Protein 6QAI (pdb70)

Foldseek 3Di:
DADDAAEEEEAFDLCVPPVRNVVVVVVVQVVCPPASYYYDYQCSVVDDDPVVSVVSSLVRLLVHQEYEYEQEDDPHLGGDVVSVVSQVSNVVVPHHYAYAYLDFFAQCVVQVHQAHPNRGGDDPRGSYDCVNDDPDDHHNDPVRRVVVCVVPPGD/DAEEEEAFDCCVPPVNNVVVVVVVQVVCPPQPYDYDYQCPPVDDDPVVSVVVSLVRLLRHQEYEHEQEDDPHLGGDVVSVVSQVSNVVVVHHYAYAYQDFAAQCVVQVHQDDPRRGTDDPRGSYDCVNDDPDDHHNDPVRRVVVCSVPPD

Organism: Leishmania mexicana (strain MHOM/GT/2001/U1103) (NCBI:txid929439)

InterPro domains:
  IPR007710 Nucleoside 2-deoxyribosyltransferase [PF05014] (7-130)
  IPR051239 2'-Deoxynucleoside 5'-phosphate N-hydrolase [PTHR15364] (2-144)

Radius of gyration: 18.9 Å; Cα contacts (8 Å, |Δi|>4): 600; chains: 2; bounding box: 46×44×60 Å

CATH classification: 3.40.50.450

Sequence (305 aa):
HMPAPKTIYIAGPAVFHPDNGEAYYNNVRALMKGKDVVPLIPTDNIATGAVNIRNKNIDMMIRACDAIIADLSPFRSKEPDCGTAFELGYAAALGKVLLTFSTDTRPMVEKYGSEMADGLSVENFGLPFNLMLHDGTDVFDDSFEAAFAYFVEHHLTPKTIYIAGPAVFHPDNGEAYYNNVRALMKGKDVVPLIPTDNIATGAVNIRNKNIDMIRACDAIIADLSPFRSKEPDCGTAFELGYAAALGKVLLTFSTDTRPMVEKYGSEMADGLSSVENFGLPFNLMLHDGTDVFDSFEAAFAYFVEHHL

Secondary structure (DSSP, 8-state):
--SS-EEEEEESGGGGSTTTTHHHHHHHHHHHTTSSEEEE---TTTSSSHHHHHHHHHHHHHH-SEEEEE-S--SSSS--HHHHHHHHHHHHHT-EEEEE-S--S-HHHHHSSSEETTEE---SS-SS-GGG--SSPPBSSHHHHHHHHIIIII-/-EEEEEESGGGGSTTTTHHHHHHHHHHHTTTTEEEE---TTTS-SHHHHHHHHHHHHHH-SEEEEE----SSSS--HHHHHHHHHHHHTT-EEEEE-S--S-HHHHHSSSEETTEE---SS-SS-GGG--SSPPBSSHHHHHHHHHHH--

Structure (mmCIF, N/CA/C/O backbone):
data_6QAI
#
_entry.id   6QAI
#
_cell.length_a   80.209
_cell.length_b   46.265
_cell.length_c   87.987
_cell.angle_alpha   90.00
_cell.angle_beta   115.06
_cell.angle_gamma   90.00
#
_symmetry.space_group_name_H-M   'C 1 2 1'
#
loop_
_entity.id
_entity.type
_entity.pdbx_description
1 polymer 2-Deoxyribosyltransferase
2 non-polymer 2-AMINO-2-HYDROXYMETHYL-PROPANE-1,3-DIOL
3 water water
#
loop_
_atom_site.group_PDB
_atom_site.id
_atom_site.type_symbol
_atom_site.label_atom_id
_atom_site.label_alt_id
_atom_site.label_comp_id
_atom_site.label_asym_id
_atom_site.label_entity_id
_atom_site.label_seq_id
_atom_site.pdbx_PDB_ins_code
_atom_site.Cartn_x
_atom_site.Cartn_y
_atom_site.Cartn_z
_atom_site.occupancy
_atom_site.B_iso_or_equiv
_atom_site.auth_seq_id
_atom_site.auth_comp_id
_atom_site.auth_asym_id
_atom_site.auth_atom_id
_atom_site.pdbx_PDB_model_num
ATOM 1 N N . HIS A 1 1 ? -33.613 -14.238 64.353 1.00 68.45 0 HIS A N 1
ATOM 2 C CA . HIS A 1 1 ? -34.600 -14.996 65.115 1.00 68.71 0 HIS A CA 1
ATOM 3 C C . HIS A 1 1 ? -34.121 -15.202 66.546 1.00 62.99 0 HIS A C 1
ATOM 4 O O . HIS A 1 1 ? -33.082 -15.815 66.788 1.00 67.93 0 HIS A O 1
ATOM 11 N N . MET A 1 2 ? -34.896 -14.693 67.484 1.00 46.36 1 MET A N 1
ATOM 12 C CA . MET A 1 2 ? -34.509 -14.651 68.886 1.00 40.28 1 MET A CA 1
ATOM 13 C C . MET A 1 2 ? -35.776 -14.625 69.733 1.00 39.00 1 MET A C 1
ATOM 14 O O . MET A 1 2 ? -36.139 -13.570 70.270 1.00 36.73 1 MET A O 1
ATOM 19 N N . PRO A 1 3 ? -36.478 -15.756 69.867 1.00 39.22 2 PRO A N 1
ATOM 20 C CA . PRO A 1 3 ? -37.803 -15.709 70.505 1.00 34.14 2 PRO A CA 1
ATOM 21 C C . PRO A 1 3 ? -37.744 -15.477 72.000 1.00 30.69 2 PRO A C 1
ATOM 22 O O . PRO A 1 3 ? -38.701 -14.936 72.569 1.00 29.34 2 PRO A O 1
ATOM 26 N N . ALA A 1 4 ? -36.666 -15.895 72.660 1.00 28.33 3 ALA A N 1
ATOM 27 C CA . ALA A 1 4 ? -36.664 -15.865 74.109 1.00 26.06 3 ALA A CA 1
ATOM 28 C C . ALA A 1 4 ? -35.236 -15.740 74.632 1.00 22.61 3 ALA A C 1
ATOM 29 O O . ALA A 1 4 ? -34.770 -16.603 75.388 1.00 26.83 3 ALA A O 1
ATOM 31 N N . PRO A 1 5 ? -34.537 -14.669 74.281 1.00 21.56 4 PRO A N 1
ATOM 32 C CA . PRO A 1 5 ? -33.186 -14.462 74.827 1.00 21.54 4 PRO A CA 1
ATOM 33 C C . PRO A 1 5 ? -33.211 -14.258 76.331 1.00 21.57 4 PRO A C 1
ATOM 34 O O . PRO A 1 5 ? -34.206 -13.825 76.915 1.00 20.41 4 PRO A O 1
ATOM 38 N N . LYS A 1 6 ? -32.077 -14.557 76.964 1.00 21.86 5 LYS A N 1
ATOM 39 C CA . LYS A 1 6 ? -31.887 -14.143 78.339 1.00 19.92 5 LYS A CA 1
ATOM 40 C C . LYS A 1 6 ? -31.770 -12.630 78.404 1.00 19.41 5 LYS A C 1
ATOM 41 O O . LYS A 1 6 ? -31.331 -11.990 77.446 1.00 21.72 5 LYS A O 1
ATOM 47 N N . THR A 1 7 ? -32.143 -12.053 79.552 1.00 18.80 6 THR A N 1
ATOM 48 C CA . THR A 1 7 ? -32.015 -10.609 79.735 1.00 17.14 6 THR A CA 1
ATOM 49 C C . THR A 1 7 ? -31.195 -10.302 80.970 1.00 19.16 6 THR A C 1
ATOM 50 O O . THR A 1 7 ? -31.296 -11.001 81.972 1.00 19.93 6 THR A O 1
ATOM 54 N N . ILE A 1 8 ? -30.418 -9.227 80.917 1.00 16.04 7 ILE A N 1
ATOM 55 C CA . ILE A 1 8 ? -29.564 -8.850 82.044 1.00 16.97 7 ILE A CA 1
ATOM 56 C C . ILE A 1 8 ? -29.802 -7.388 82.376 1.00 20.80 7 ILE A C 1
ATOM 57 O O . ILE A 1 8 ? -29.654 -6.523 81.505 1.00 18.60 7 ILE A O 1
ATOM 62 N N . TYR A 1 9 ? -30.115 -7.102 83.641 1.00 17.24 8 TYR A N 1
ATOM 63 C CA . TYR A 1 9 ? -30.252 -5.712 84.061 1.00 18.72 8 TYR A CA 1
ATOM 64 C C . TYR A 1 9 ? -28.861 -5.169 84.375 1.00 22.20 8 TYR A C 1
ATOM 65 O O . TYR A 1 9 ? -28.099 -5.792 85.113 1.00 18.59 8 TYR A O 1
ATOM 74 N N . ILE A 1 10 ? -28.519 -4.037 83.777 1.00 17.76 9 ILE A N 1
ATOM 75 C CA . ILE A 1 10 ? -27.161 -3.487 83.820 1.00 16.24 9 ILE A CA 1
ATOM 76 C C . ILE A 1 10 ? -27.149 -2.441 84.929 1.00 20.79 9 ILE A C 1
ATOM 77 O O . ILE A 1 10 ? -27.302 -1.250 84.684 1.00 20.11 9 ILE A O 1
ATOM 82 N N . ALA A 1 11 ? -26.921 -2.881 86.161 1.00 18.86 10 ALA A N 1
ATOM 83 C CA . ALA A 1 11 ? -27.025 -2.002 87.318 1.00 20.53 10 ALA A CA 1
ATOM 84 C C . ALA A 1 11 ? -25.685 -1.358 87.655 1.00 19.20 10 ALA A C 1
ATOM 85 O O . ALA A 1 11 ? -24.631 -1.985 87.547 1.00 20.23 10 ALA A O 1
ATOM 87 N N . GLY A 1 12 ? -25.738 -0.111 88.095 1.00 17.65 11 GLY A N 1
ATOM 88 C CA . GLY A 1 12 ? -24.535 0.558 88.553 1.00 20.02 11 GLY A CA 1
ATOM 89 C C . GLY A 1 12 ? -24.550 2.046 88.270 1.00 28.19 11 GLY A C 1
ATOM 90 O O . GLY A 1 12 ? -25.451 2.583 87.596 1.00 25.57 11 GLY A O 1
ATOM 91 N N . PRO A 1 13 ? -23.524 2.738 88.753 1.00 22.22 12 PRO A N 1
ATOM 92 C CA . PRO A 1 13 ? -23.549 4.202 88.730 1.00 19.99 12 PRO A CA 1
ATOM 93 C C . PRO A 1 13 ? -23.162 4.816 87.398 1.00 23.34 12 PRO A C 1
ATOM 94 O O . PRO A 1 13 ? -22.909 6.022 87.337 1.00 26.64 12 PRO A O 1
ATOM 98 N N . ALA A 1 14 ? -23.165 4.027 86.316 1.00 24.75 13 ALA A N 1
ATOM 99 C CA . ALA A 1 14 ? -22.844 4.620 85.019 1.00 26.23 13 ALA A CA 1
ATOM 100 C C . ALA A 1 14 ? -23.806 5.740 84.654 1.00 26.55 13 ALA A C 1
ATOM 101 O O . ALA A 1 14 ? -23.425 6.663 83.925 1.00 26.98 13 ALA A O 1
ATOM 103 N N . VAL A 1 15 ? -25.046 5.694 85.156 1.00 24.86 14 VAL A N 1
ATOM 104 C CA . VAL A 1 15 ? -25.987 6.779 84.907 1.00 26.91 14 VAL A CA 1
ATOM 105 C C . VAL A 1 15 ? -25.456 8.128 85.377 1.00 26.76 14 VAL A C 1
ATOM 106 O O . VAL A 1 15 ? -25.895 9.171 84.875 1.00 30.69 14 VAL A O 1
ATOM 110 N N . PHE A 1 16 ? -24.516 8.148 86.325 1.00 27.46 15 PHE A N 1
ATOM 111 C CA . PHE A 1 16 ? -23.969 9.404 86.833 1.00 25.48 15 PHE A CA 1
ATOM 112 C C . PHE A 1 16 ? -22.723 9.867 86.073 1.00 25.28 15 PHE A C 1
ATOM 113 O O . PHE A 1 16 ? -22.149 10.904 86.426 1.00 29.94 15 PHE A O 1
ATOM 121 N N . HIS A 1 17 ? -22.291 9.102 85.057 1.00 28.40 16 HIS A N 1
ATOM 122 C CA . HIS A 1 17 ? -21.194 9.500 84.197 1.00 28.17 16 HIS A CA 1
ATOM 123 C C . HIS A 1 17 ? -21.544 10.802 83.487 1.00 29.68 16 HIS A C 1
ATOM 124 O O . HIS A 1 17 ? -22.721 11.130 83.321 1.00 29.65 16 HIS A O 1
ATOM 131 N N . PRO A 1 18 ? -20.537 11.575 83.062 1.00 27.44 17 PRO A N 1
ATOM 132 C CA . PRO A 1 18 ? -20.841 12.867 82.430 1.00 29.27 17 PRO A CA 1
ATOM 133 C C . PRO A 1 18 ? -21.557 12.736 81.094 1.00 25.58 17 PRO A C 1
ATOM 134 O O . PRO A 1 18 ? -22.088 13.738 80.592 1.00 29.82 17 PRO A O 1
ATOM 138 N N . ASP A 1 19 ? -21.566 11.546 80.503 1.00 25.71 18 ASP A N 1
ATOM 139 C CA . ASP A 1 19 ? -22.336 11.250 79.303 1.00 29.14 18 ASP A CA 1
ATOM 140 C C . ASP A 1 19 ? -23.555 10.401 79.609 1.00 27.83 18 ASP A C 1
ATOM 141 O O . ASP A 1 19 ? -24.072 9.727 78.708 1.00 25.21 18 ASP A O 1
ATOM 146 N N . ASN A 1 20 ? -23.989 10.375 80.874 1.00 21.92 19 ASN A N 1
ATOM 147 C CA . ASN A 1 20 ? -25.138 9.582 81.309 1.00 22.98 19 ASN A CA 1
ATOM 148 C C . ASN A 1 20 ? -24.947 8.081 81.079 1.00 24.19 19 ASN A C 1
ATOM 149 O O . ASN A 1 20 ? -25.924 7.320 81.053 1.00 25.94 19 ASN A O 1
ATOM 154 N N . GLY A 1 21 ? -23.694 7.635 80.949 1.00 23.37 20 GLY A N 1
ATOM 155 C CA . GLY A 1 21 ? -23.360 6.237 80.813 1.00 21.70 20 GLY A CA 1
ATOM 156 C C . GLY A 1 21 ? -23.261 5.733 79.384 1.00 17.75 20 GLY A C 1
ATOM 157 O O . GLY A 1 21 ? -23.006 4.541 79.198 1.00 19.53 20 GLY A O 1
ATOM 158 N N . GLU A 1 22 ? -23.455 6.601 78.385 1.00 19.60 21 GLU A N 1
ATOM 159 C CA . GLU A 1 22 ? -23.558 6.140 76.995 1.00 21.43 21 GLU A CA 1
ATOM 160 C C . GLU A 1 22 ? -22.339 5.322 76.567 1.00 22.47 21 GLU A C 1
ATOM 161 O O . GLU A 1 22 ? -22.482 4.263 75.944 1.00 20.72 21 GLU A O 1
ATOM 167 N N . ALA A 1 23 ? -21.123 5.792 76.873 1.00 19.36 22 ALA A N 1
ATOM 168 C CA . ALA A 1 23 ? -19.948 5.010 76.474 1.00 20.47 22 ALA A CA 1
ATOM 169 C C . ALA A 1 23 ? -19.930 3.628 77.136 1.00 20.54 22 ALA A C 1
ATOM 170 O O . ALA A 1 23 ? -19.600 2.623 76.491 1.00 19.87 22 ALA A O 1
ATOM 172 N N . TYR A 1 24 ? -20.268 3.555 78.426 1.00 16.66 23 TYR A N 1
ATOM 173 C CA . TYR A 1 24 ? -20.305 2.270 79.123 1.00 17.87 23 TYR A CA 1
ATOM 174 C C . TYR A 1 24 ? -21.381 1.356 78.542 1.00 18.74 23 TYR A C 1
ATOM 175 O O . TYR A 1 24 ? -21.126 0.179 78.247 1.00 18.88 23 TYR A O 1
ATOM 184 N N . TYR A 1 25 ? -22.585 1.886 78.369 1.00 18.07 24 TYR A N 1
ATOM 185 C CA . TYR A 1 25 ? -23.687 1.064 77.870 1.00 20.74 24 TYR A CA 1
ATOM 186 C C . TYR A 1 25 ? -23.460 0.656 76.416 1.00 21.85 24 TYR A C 1
ATOM 187 O O . TYR A 1 25 ? -23.838 -0.452 76.010 1.00 22.15 24 TYR A O 1
ATOM 196 N N . ASN A 1 26 ? -22.868 1.533 75.603 1.00 20.70 25 ASN A N 1
ATOM 197 C CA . ASN A 1 26 ? -22.575 1.132 74.230 1.00 20.10 25 ASN A CA 1
ATOM 198 C C . ASN A 1 26 ? -21.611 -0.044 74.206 1.00 19.97 25 ASN A C 1
ATOM 199 O O . ASN A 1 26 ? -21.715 -0.931 73.351 1.00 21.08 25 ASN A O 1
ATOM 204 N N . ASN A 1 27 ? -20.651 -0.067 75.135 1.00 18.25 26 ASN A N 1
ATOM 205 C CA . ASN A 1 27 ? -19.736 -1.201 75.195 1.00 19.83 26 ASN A CA 1
ATOM 206 C C . ASN A 1 27 ? -20.452 -2.469 75.664 1.00 18.32 26 ASN A C 1
ATOM 207 O O . ASN A 1 27 ? -20.188 -3.560 75.148 1.00 20.62 26 ASN A O 1
ATOM 212 N N . VAL A 1 28 ? -21.360 -2.345 76.634 1.00 19.18 27 VAL A N 1
ATOM 213 C CA . VAL A 1 28 ? -22.185 -3.477 77.062 1.00 16.75 27 VAL A CA 1
ATOM 214 C C . VAL A 1 28 ? -22.930 -4.053 75.867 1.00 20.85 27 VAL A C 1
ATOM 215 O O . VAL A 1 28 ? -22.923 -5.269 75.634 1.00 20.14 27 VAL A O 1
ATOM 219 N N . ARG A 1 29 ? -23.538 -3.185 75.071 1.00 18.13 28 ARG A N 1
ATOM 220 C CA . ARG A 1 29 ? -24.263 -3.660 73.897 1.00 18.03 28 ARG A CA 1
ATOM 221 C C . ARG A 1 29 ? -23.329 -4.368 72.925 1.00 22.83 28 ARG A C 1
ATOM 222 O O . ARG A 1 29 ? -23.678 -5.416 72.365 1.00 23.82 28 ARG A O 1
ATOM 230 N N . ALA A 1 30 ? -22.133 -3.811 72.705 1.00 19.47 29 ALA A N 1
ATOM 231 C CA . ALA A 1 30 ? -21.203 -4.450 71.780 1.00 20.61 29 ALA A CA 1
ATOM 232 C C . ALA A 1 30 ? -20.776 -5.829 72.284 1.00 21.21 29 ALA A C 1
ATOM 233 O O . ALA A 1 30 ? -20.603 -6.770 71.492 1.00 23.88 29 ALA A O 1
ATOM 235 N N . LEU A 1 31 ? -20.604 -5.975 73.599 1.00 20.88 30 LEU A N 1
ATOM 236 C CA . LEU A 1 3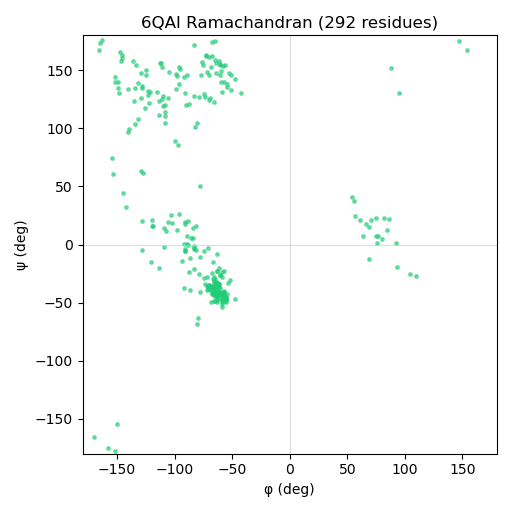1 ? -20.207 -7.272 74.129 1.00 22.94 30 LEU A CA 1
ATOM 237 C C . LEU A 1 31 ? -21.289 -8.325 73.911 1.00 21.89 30 LEU A C 1
ATOM 238 O O . LEU A 1 31 ? -20.983 -9.518 73.771 1.00 24.88 30 LEU A O 1
ATOM 243 N N . MET A 1 32 ? -22.546 -7.913 73.886 1.00 22.54 31 MET A N 1
ATOM 244 C CA . MET A 1 32 ? -23.632 -8.867 73.760 1.00 20.32 31 MET A CA 1
ATOM 245 C C . MET A 1 32 ? -24.019 -9.132 72.315 1.00 25.03 31 MET A C 1
ATOM 246 O O . MET A 1 32 ? -24.851 -10.008 72.066 1.00 28.14 31 MET A O 1
ATOM 251 N N . LYS A 1 33 ? -23.407 -8.431 71.364 1.00 25.78 32 LYS A N 1
ATOM 252 C CA . LYS A 1 33 ? -23.792 -8.557 69.963 1.00 27.16 32 LYS A CA 1
ATOM 253 C C . LYS A 1 33 ? -23.653 -9.992 69.460 1.00 27.61 32 LYS A C 1
ATOM 254 O O . LYS A 1 33 ? -22.619 -10.634 69.637 1.00 29.95 32 LYS A O 1
ATOM 260 N N . GLY A 1 34 ? -24.694 -10.491 68.805 1.00 33.65 33 GLY A N 1
ATOM 261 C CA . GLY A 1 34 ? -24.649 -11.821 68.238 1.00 38.58 33 GLY A CA 1
ATOM 262 C C . GLY A 1 34 ? -24.900 -12.960 69.208 1.00 34.88 33 GLY A C 1
ATOM 263 O O . GLY A 1 34 ? -24.800 -14.133 68.803 1.00 37.25 33 GLY A O 1
ATOM 264 N N . LYS A 1 35 ? -25.231 -12.661 70.456 1.00 29.52 34 LYS A N 1
ATOM 265 C CA . LYS A 1 35 ? -25.544 -13.660 71.460 1.00 25.58 34 LYS A CA 1
ATOM 266 C C . LYS A 1 35 ? -27.014 -13.576 71.841 1.00 28.05 34 LYS A C 1
ATOM 267 O O . LYS A 1 35 ? -27.663 -12.535 71.696 1.00 29.72 34 LYS A O 1
ATOM 273 N N . ASP A 1 36 ? -27.521 -14.697 72.342 1.00 26.42 35 ASP A N 1
ATOM 274 C CA . ASP A 1 36 ? -28.908 -14.868 72.762 1.00 29.85 35 ASP A CA 1
ATOM 275 C C . ASP A 1 36 ? -29.153 -14.232 74.131 1.00 26.31 35 ASP A C 1
ATOM 276 O O . ASP A 1 36 ? -29.716 -14.870 75.027 1.00 25.64 35 ASP A O 1
ATOM 281 N N . VAL A 1 37 ? -28.745 -12.978 74.289 1.00 21.73 36 VAL A N 1
ATOM 282 C CA . VAL A 1 37 ? -28.872 -12.246 75.551 1.00 19.06 36 VAL A CA 1
ATOM 283 C C . VAL A 1 37 ? -28.982 -10.774 75.206 1.00 20.39 36 VAL A C 1
ATOM 284 O O . VAL A 1 37 ? -28.309 -10.297 74.288 1.00 25.45 36 VAL A O 1
ATOM 288 N N . VAL A 1 38 ? -29.855 -10.056 75.917 1.00 20.27 37 VAL A N 1
ATOM 289 C CA . VAL A 1 38 ? -30.090 -8.640 75.645 1.00 21.58 37 VAL A CA 1
ATOM 290 C C . VAL A 1 38 ? -29.982 -7.819 76.929 1.00 23.89 37 VAL A C 1
ATOM 291 O O . VAL A 1 38 ? -30.299 -8.306 78.025 1.00 21.16 37 VAL A O 1
ATOM 295 N N . PRO A 1 39 ? -29.524 -6.577 76.847 1.00 17.14 38 PRO A N 1
ATOM 296 C CA . PRO A 1 39 ? -29.390 -5.750 78.040 1.00 17.83 38 PRO A CA 1
ATOM 297 C C . PRO A 1 39 ? -30.652 -4.967 78.344 1.00 18.31 38 PRO A C 1
ATOM 298 O O . PRO A 1 39 ? -31.349 -4.490 77.447 1.00 23.92 38 PRO A O 1
ATOM 302 N N . LEU A 1 40 ? -30.894 -4.796 79.647 1.00 21.32 39 LEU A N 1
ATOM 303 C CA . LEU A 1 40 ? -31.938 -3.900 80.149 1.00 23.18 39 LEU A CA 1
ATOM 304 C C . LEU A 1 40 ? -31.203 -2.775 80.873 1.00 19.97 39 LEU A C 1
ATOM 305 O O . LEU A 1 40 ? -30.579 -2.999 81.916 1.00 23.76 39 LEU A O 1
ATOM 310 N N . ILE A 1 41 ? -31.264 -1.577 80.304 1.00 19.71 40 ILE A N 1
ATOM 311 C CA . ILE A 1 41 ? -30.437 -0.447 80.730 1.00 17.31 40 ILE A CA 1
ATOM 312 C C . ILE A 1 41 ? -31.283 0.432 81.645 1.00 21.12 40 ILE A C 1
ATOM 313 O O . ILE A 1 41 ? -32.433 0.735 81.289 1.00 24.26 40 ILE A O 1
ATOM 318 N N . PRO A 1 42 ? -30.766 0.868 82.786 1.00 19.95 41 PRO A N 1
ATOM 319 C CA . PRO A 1 42 ? -31.554 1.721 83.678 1.00 26.38 41 PRO A CA 1
ATOM 320 C C . PRO A 1 42 ? -32.119 2.923 82.955 1.00 29.35 41 PRO A C 1
ATOM 321 O O . PRO A 1 42 ? -31.503 3.478 82.042 1.00 27.10 41 PRO A O 1
ATOM 325 N N . THR A 1 43 ? -33.298 3.325 83.412 1.00 29.73 42 THR A N 1
ATOM 326 C CA . THR A 1 43 ? -34.109 4.343 82.777 1.00 42.96 42 THR A CA 1
ATOM 327 C C . THR A 1 43 ? -33.802 5.714 83.327 1.00 44.06 42 THR A C 1
ATOM 328 O O . THR A 1 43 ? -34.594 6.649 83.123 1.00 45.52 42 THR A O 1
ATOM 332 N N . ASP A 1 44 ? -32.642 5.842 83.991 1.00 36.69 43 ASP A N 1
ATOM 333 C CA . ASP A 1 44 ? -32.297 7.013 84.784 1.00 59.50 43 ASP A CA 1
ATOM 334 C C . ASP A 1 44 ? -32.314 8.277 83.927 1.00 67.35 43 ASP A C 1
ATOM 335 O O . ASP A 1 44 ? -32.513 9.383 84.444 1.00 60.13 43 ASP A O 1
ATOM 340 N N . ASN A 1 45 ? -32.136 8.130 82.614 1.00 73.10 44 ASN A N 1
ATOM 341 C CA . ASN A 1 45 ? -32.400 9.210 81.673 1.00 86.71 44 ASN A CA 1
ATOM 342 C C . ASN A 1 45 ? -33.471 8.831 80.657 1.00 105.04 44 ASN A C 1
ATOM 343 O O . ASN A 1 45 ? -33.595 9.492 79.621 1.00 103.18 44 ASN A O 1
ATOM 348 N N . ILE A 1 46 ? -34.245 7.774 80.924 1.00 129.71 45 ILE A N 1
ATOM 349 C CA . ILE A 1 46 ? -35.411 7.464 80.101 1.00 136.46 45 ILE A CA 1
ATOM 350 C C . ILE A 1 46 ? -36.567 8.352 80.542 1.00 135.68 45 ILE A C 1
ATOM 351 O O . ILE A 1 46 ? -37.268 8.932 79.704 1.00 139.03 45 ILE A O 1
ATOM 356 N N . ALA A 1 47 ? -37.063 8.101 81.753 1.00 125.92 46 ALA A N 1
ATOM 357 C CA . ALA A 1 47 ? -38.252 8.762 82.263 1.00 113.71 46 ALA A CA 1
ATOM 358 C C . ALA A 1 47 ? -37.875 9.951 83.127 1.00 100.73 46 ALA A C 1
ATOM 359 O O . ALA A 1 47 ? -36.794 10.000 83.718 1.00 101.18 46 ALA A O 1
ATOM 361 N N . THR A 1 48 ? -38.771 10.923 83.174 1.00 90.38 47 THR A N 1
ATOM 362 C CA . THR A 1 48 ? -38.612 12.069 84.046 1.00 83.99 47 THR A CA 1
ATOM 363 C C . THR A 1 48 ? -39.446 11.863 85.302 1.00 76.54 47 THR A C 1
ATOM 364 O O . THR A 1 48 ? -40.510 11.237 85.272 1.00 72.83 47 THR A O 1
ATOM 368 N N . GLY A 1 49 ? -38.940 12.384 86.413 1.00 69.25 48 GLY A N 1
ATOM 369 C CA . GLY A 1 49 ? -39.581 12.174 87.690 1.00 56.57 48 GLY A CA 1
ATOM 370 C C . GLY A 1 49 ? -38.978 10.996 88.419 1.00 50.97 48 GLY A C 1
ATOM 371 O O . GLY A 1 49 ? -38.820 9.912 87.848 1.00 45.12 48 GLY A O 1
ATOM 372 N N . ALA A 1 50 ? -38.633 11.206 89.689 1.00 47.88 49 ALA A N 1
ATOM 373 C CA . ALA A 1 50 ? -38.027 10.143 90.479 1.00 43.39 49 ALA A CA 1
ATOM 374 C C . ALA A 1 50 ? -38.959 8.949 90.630 1.00 36.32 49 ALA A C 1
ATOM 375 O O . ALA A 1 50 ? -38.500 7.808 90.672 1.00 37.64 49 ALA A O 1
ATOM 377 N N . VAL A 1 51 ? -40.267 9.183 90.709 1.00 42.96 50 VAL A N 1
ATOM 378 C CA . VAL A 1 51 ? -41.203 8.072 90.853 1.00 44.06 50 VAL A CA 1
ATOM 379 C C . VAL A 1 51 ? -41.149 7.169 89.628 1.00 45.47 50 VAL A C 1
ATOM 380 O O . VAL A 1 51 ? -41.069 5.939 89.739 1.00 41.69 50 VAL A O 1
ATOM 384 N N . ASN A 1 52 ? -41.206 7.769 88.440 1.00 49.90 51 ASN A N 1
ATOM 385 C CA . ASN A 1 52 ? -41.269 6.957 87.232 1.00 49.74 51 ASN A CA 1
ATOM 386 C C . ASN A 1 52 ? -39.943 6.256 86.962 1.00 44.16 51 ASN A C 1
ATOM 387 O O . ASN A 1 52 ? -39.934 5.110 86.498 1.00 37.40 51 ASN A O 1
ATOM 392 N N . ILE A 1 53 ? -38.817 6.921 87.242 1.00 33.12 52 ILE A N 1
ATOM 393 C CA . ILE A 1 53 ? -37.516 6.273 87.080 1.00 32.63 52 ILE A CA 1
ATOM 394 C C . ILE A 1 53 ? -37.449 5.026 87.942 1.00 31.50 52 ILE A C 1
ATOM 395 O O . ILE A 1 53 ? -37.084 3.945 87.469 1.00 30.06 52 ILE A O 1
ATOM 400 N N . ARG A 1 54 ? -37.806 5.160 89.225 1.00 32.38 53 ARG A N 1
ATOM 401 C CA . ARG A 1 54 ? -37.736 4.018 90.136 1.00 30.03 53 ARG A CA 1
ATOM 402 C C . ARG A 1 54 ? -38.679 2.910 89.687 1.00 28.48 53 ARG A C 1
ATOM 403 O O . ARG A 1 54 ? -38.299 1.734 89.660 1.00 27.41 53 ARG A O 1
ATOM 411 N N . ASN A 1 55 ? -39.898 3.273 89.279 1.00 35.47 54 ASN A N 1
ATOM 412 C CA . ASN A 1 55 ? -40.847 2.275 88.796 1.00 36.84 54 ASN A CA 1
ATOM 413 C C . ASN A 1 55 ? -40.325 1.576 87.549 1.00 32.13 54 ASN A C 1
ATOM 414 O O . ASN A 1 55 ? -40.443 0.354 87.421 1.00 30.15 54 ASN A O 1
ATOM 419 N N . LYS A 1 56 ? -39.748 2.341 86.619 1.00 31.09 55 LYS A N 1
ATOM 420 C CA . LYS A 1 56 ? -39.248 1.772 85.372 1.00 33.44 55 LYS A CA 1
ATOM 421 C C . LYS A 1 56 ? -38.065 0.844 85.628 1.00 27.63 55 LYS A C 1
ATOM 422 O O . LYS A 1 56 ? -37.950 -0.219 85.008 1.00 27.44 55 LYS A O 1
ATOM 428 N N . ASN A 1 57 ? -37.158 1.236 86.524 1.00 26.27 56 ASN A N 1
ATOM 429 C CA . ASN A 1 57 ? -36.036 0.364 86.837 1.00 25.96 56 ASN A CA 1
ATOM 430 C C . ASN A 1 57 ? -36.517 -0.922 87.488 1.00 20.33 56 ASN A C 1
ATOM 431 O O . ASN A 1 57 ? -36.018 -2.008 87.170 1.00 24.43 56 ASN A O 1
ATOM 436 N N . ILE A 1 58 ? -37.481 -0.817 88.410 1.00 25.35 57 ILE A N 1
ATOM 437 C CA . ILE A 1 58 ? -38.004 -2.014 89.062 1.00 27.86 57 ILE A CA 1
ATOM 438 C C . ILE A 1 58 ? -38.648 -2.942 88.039 1.00 27.79 57 ILE A C 1
ATOM 439 O O . ILE A 1 58 ? -38.465 -4.167 88.101 1.00 25.16 57 ILE A O 1
ATOM 444 N N . ASP A 1 59 ? -39.399 -2.372 87.079 1.00 27.18 58 ASP A N 1
ATOM 445 C CA . ASP A 1 59 ? -39.922 -3.137 85.948 1.00 29.82 58 ASP A CA 1
ATOM 446 C C . ASP A 1 59 ? -38.836 -3.974 85.294 1.00 24.29 58 ASP A C 1
ATOM 447 O O . ASP A 1 59 ? -39.035 -5.163 85.006 1.00 29.41 58 ASP A O 1
ATOM 452 N N A MET A 1 60 ? -37.680 -3.366 85.030 0.57 23.84 59 MET A N 1
ATOM 453 N N B MET A 1 60 ? -37.681 -3.358 85.006 0.43 24.11 59 MET A N 1
ATOM 454 C CA A MET A 1 60 ? -36.606 -4.100 84.369 0.57 25.15 59 MET A CA 1
ATOM 455 C CA B MET A 1 60 ? -36.593 -4.101 84.373 0.43 25.04 59 MET A CA 1
ATOM 456 C C A MET A 1 60 ? -36.023 -5.176 85.276 0.57 24.20 59 MET A C 1
ATOM 457 C C B MET A 1 60 ? -36.065 -5.195 85.288 0.43 23.69 59 MET A C 1
ATOM 458 O O A MET A 1 60 ? -35.661 -6.260 84.803 0.57 22.46 59 MET A O 1
ATOM 459 O O B MET A 1 60 ? -35.769 -6.304 84.829 0.43 25.19 59 MET A O 1
ATOM 468 N N . ILE A 1 61 ? -35.895 -4.888 86.576 1.00 22.32 60 ILE A N 1
ATOM 469 C CA . ILE A 1 61 ? -35.387 -5.894 87.502 1.00 19.39 60 ILE A CA 1
ATOM 470 C C . ILE A 1 61 ? -36.351 -7.068 87.576 1.00 27.92 60 ILE A C 1
ATOM 471 O O . ILE A 1 61 ? -35.941 -8.233 87.551 1.00 24.37 60 ILE A O 1
ATOM 476 N N . ARG A 1 62 ? -37.654 -6.788 87.628 1.00 25.62 61 ARG A N 1
ATOM 477 C CA . ARG A 1 62 ? -38.608 -7.890 87.691 1.00 27.89 61 ARG A CA 1
ATOM 478 C C . ARG A 1 62 ? -38.531 -8.738 86.432 1.00 30.00 61 ARG A C 1
ATOM 479 O O . ARG A 1 62 ? -38.733 -9.955 86.484 1.00 28.52 61 ARG A O 1
ATOM 487 N N . ALA A 1 63 ? -38.225 -8.112 85.296 1.00 27.69 62 ALA A N 1
ATOM 488 C CA . ALA A 1 63 ? -38.223 -8.811 84.020 1.00 25.15 62 ALA A CA 1
ATOM 489 C C . ALA A 1 63 ? -36.966 -9.641 83.809 1.00 30.49 62 ALA A C 1
ATOM 490 O O . ALA A 1 63 ? -37.014 -10.640 83.091 1.00 30.11 62 ALA A O 1
ATOM 492 N N . CYS A 1 64 ? -35.860 -9.283 84.458 1.00 23.69 63 CYS A N 1
ATOM 493 C CA . CYS A 1 64 ? -34.556 -9.787 84.069 1.00 22.50 63 CYS A CA 1
ATOM 494 C C . CYS A 1 64 ? -34.330 -11.237 84.512 1.00 20.84 63 CYS A C 1
ATOM 495 O O . CYS A 1 64 ? -34.984 -11.767 85.409 1.00 22.18 63 CYS A O 1
ATOM 498 N N . ASP A 1 65 ? -33.405 -11.881 83.803 1.00 20.56 64 ASP A N 1
ATOM 499 C CA . ASP A 1 65 ? -32.893 -13.215 84.056 1.00 23.39 64 ASP A CA 1
ATOM 500 C C . ASP A 1 65 ? -31.721 -13.097 85.071 1.00 24.50 64 ASP A C 1
ATOM 501 O O . ASP A 1 65 ? -31.632 -13.845 86.064 1.00 24.38 64 ASP A O 1
ATOM 506 N N . ALA A 1 66 ? -30.898 -12.065 84.921 1.00 20.49 65 ALA A N 1
ATOM 507 C CA . ALA A 1 66 ? -29.756 -11.835 85.804 1.00 17.07 65 ALA A CA 1
ATOM 508 C C . ALA A 1 66 ? -29.552 -10.337 85.958 1.00 18.32 65 ALA A C 1
ATOM 509 O O . ALA A 1 66 ? -29.999 -9.543 85.129 1.00 19.69 65 ALA A O 1
ATOM 511 N N . ILE A 1 67 ? -28.881 -9.960 87.039 1.00 18.44 66 ILE A N 1
ATOM 512 C CA . ILE A 1 67 ? -28.398 -8.602 87.238 1.00 17.48 66 ILE A CA 1
ATOM 513 C C . ILE A 1 67 ? -26.880 -8.667 87.251 1.00 18.05 66 ILE A C 1
ATOM 514 O O . ILE A 1 67 ? -26.316 -9.562 87.875 1.00 20.14 66 ILE A O 1
ATOM 519 N N . ILE A 1 68 ? -26.231 -7.794 86.487 1.00 16.62 67 ILE A N 1
ATOM 520 C CA . ILE A 1 68 ? -24.801 -7.550 86.647 1.00 18.17 67 ILE A CA 1
ATOM 521 C C . ILE A 1 68 ? -24.673 -6.170 87.263 1.00 19.56 67 ILE A C 1
ATOM 522 O O . ILE A 1 68 ? -25.023 -5.162 86.637 1.00 19.02 67 ILE A O 1
ATOM 527 N N . ALA A 1 69 ? -24.170 -6.121 88.502 1.00 19.01 68 ALA A N 1
ATOM 528 C CA . ALA A 1 69 ? -24.135 -4.901 89.300 1.00 20.81 68 ALA A CA 1
ATOM 529 C C . ALA A 1 69 ? -22.706 -4.414 89.472 1.00 21.64 68 ALA A C 1
ATOM 530 O O . ALA A 1 69 ? -21.852 -5.161 89.954 1.00 19.68 68 ALA A O 1
ATOM 532 N N . ASP A 1 70 ? -22.465 -3.160 89.102 1.00 17.76 69 ASP A N 1
ATOM 533 C CA . ASP A 1 70 ? -21.174 -2.508 89.316 1.00 17.38 69 ASP A CA 1
ATOM 534 C C . ASP A 1 70 ? -21.124 -2.043 90.770 1.00 18.72 69 ASP A C 1
ATOM 535 O O . ASP A 1 70 ? -21.748 -1.043 91.144 1.00 21.73 69 ASP A O 1
ATOM 540 N N . LEU A 1 71 ? -20.364 -2.761 91.604 1.00 19.71 70 LEU A N 1
ATOM 541 C CA . LEU A 1 71 ? -20.198 -2.402 93.007 1.00 22.10 70 LEU A CA 1
ATOM 542 C C . LEU A 1 71 ? -18.852 -1.735 93.272 1.00 25.23 70 LEU A C 1
ATOM 543 O O . LEU A 1 71 ? -18.353 -1.754 94.408 1.00 24.11 70 LEU A O 1
ATOM 548 N N . SER A 1 72 ? -18.269 -1.110 92.245 1.00 23.07 71 SER A N 1
ATOM 549 C CA . SER A 1 72 ? -17.034 -0.347 92.408 1.00 24.99 71 SER A CA 1
ATOM 550 C C . SER A 1 72 ? -17.242 0.811 93.383 1.00 26.44 71 SER A C 1
ATOM 551 O O . SER A 1 72 ? -18.369 1.275 93.589 1.00 25.74 71 SER A O 1
ATOM 554 N N . PRO A 1 73 ? -16.160 1.312 93.977 1.00 27.12 72 PRO A N 1
ATOM 555 C CA . PRO A 1 73 ? -16.291 2.447 94.896 1.00 25.88 72 PRO A CA 1
ATOM 556 C C . PRO A 1 73 ? -17.005 3.614 94.229 1.00 31.37 72 PRO A C 1
ATOM 557 O O . PRO A 1 73 ? -16.763 3.935 93.062 1.00 31.87 72 PRO A O 1
ATOM 561 N N . PHE A 1 74 ? -17.905 4.241 94.984 1.00 30.18 73 PHE A N 1
ATOM 562 C CA . PHE A 1 74 ? -18.729 5.344 94.493 1.00 30.58 73 PHE A CA 1
ATOM 563 C C . PHE A 1 74 ? -18.732 6.455 95.542 1.00 32.62 73 PHE A C 1
ATOM 564 O O . PHE A 1 74 ? -19.421 6.353 96.565 1.00 35.65 73 PHE A O 1
ATOM 572 N N . ARG A 1 75 ? -17.974 7.519 95.279 1.00 35.34 74 ARG A N 1
ATOM 573 C CA . ARG A 1 75 ? -17.895 8.708 96.130 1.00 37.91 74 ARG A CA 1
ATOM 574 C C . ARG A 1 75 ? -17.312 8.413 97.503 1.00 44.64 74 ARG A C 1
ATOM 575 O O . ARG A 1 75 ? -17.323 9.286 98.380 1.00 49.02 74 ARG A O 1
ATOM 583 N N . SER A 1 76 ? -16.821 7.206 97.710 1.00 35.43 75 SER A N 1
ATOM 584 C CA . SER A 1 76 ? -16.170 6.760 98.937 1.00 34.10 75 SER A CA 1
ATOM 585 C C . SER A 1 76 ? -15.562 5.403 98.616 1.00 32.29 75 SER A C 1
ATOM 586 O O . SER A 1 76 ? -15.455 5.021 97.444 1.00 34.58 75 SER A O 1
ATOM 589 N N . LYS A 1 77 ? -15.175 4.663 99.645 1.00 33.99 76 LYS A N 1
ATOM 590 C CA . LYS A 1 77 ? -14.749 3.290 99.417 1.00 29.47 76 LYS A CA 1
ATOM 591 C C . LYS A 1 77 ? -15.928 2.326 99.350 1.00 31.65 76 LYS A C 1
ATOM 592 O O . LYS A 1 77 ? -15.729 1.129 99.104 1.00 36.23 76 LYS A O 1
ATOM 598 N N . GLU A 1 78 ? -17.175 2.833 99.523 1.00 30.26 77 GLU A N 1
ATOM 599 C CA . GLU A 1 78 ? -18.390 2.025 99.462 1.00 24.83 77 GLU A CA 1
ATOM 600 C C . GLU A 1 78 ? -19.027 2.069 98.083 1.00 26.90 77 GLU A C 1
ATOM 601 O O . GLU A 1 78 ? -18.958 3.092 97.402 1.00 30.77 77 GLU A O 1
ATOM 607 N N . PRO A 1 79 ? -19.724 0.993 97.710 1.00 24.38 78 PRO A N 1
ATOM 608 C CA . PRO A 1 79 ? -20.480 0.996 96.448 1.00 24.13 78 PRO A CA 1
ATOM 609 C C . PRO A 1 79 ? -21.656 1.961 96.485 1.00 24.25 78 PRO A C 1
ATOM 610 O O . PRO A 1 79 ? -21.995 2.566 97.501 1.00 27.15 78 PRO A O 1
ATOM 614 N N . ASP A 1 80 ? -22.293 2.079 95.322 1.00 24.64 79 ASP A N 1
ATOM 615 C CA . ASP A 1 80 ? -23.462 2.932 95.155 1.00 24.26 79 ASP A CA 1
ATOM 616 C C . ASP A 1 80 ? -24.679 2.293 95.817 1.00 23.19 79 ASP A C 1
ATOM 617 O O . ASP A 1 80 ? -24.993 1.136 95.537 1.00 22.68 79 ASP A O 1
ATOM 622 N N . CYS A 1 81 ? -25.363 3.046 96.693 1.00 23.15 80 CYS A N 1
ATOM 623 C CA . CYS A 1 81 ? -26.512 2.488 97.410 1.00 20.30 80 CYS A CA 1
ATOM 624 C C . CYS A 1 81 ? -27.679 2.184 96.484 1.00 21.47 80 CYS A C 1
ATOM 625 O O . CYS A 1 81 ? -28.480 1.282 96.770 1.00 24.02 80 CYS A O 1
ATOM 630 N N . GLY A 1 82 ? -27.813 2.937 95.393 1.00 19.99 81 GLY A N 1
ATOM 631 C CA . GLY A 1 82 ? -28.871 2.630 94.442 1.00 20.23 81 GLY A CA 1
ATOM 632 C C . GLY A 1 82 ? -28.689 1.269 93.799 1.00 21.00 81 GLY A C 1
ATOM 633 O O . GLY A 1 82 ? -29.644 0.494 93.661 1.00 24.28 81 GLY A O 1
ATOM 634 N N . THR A 1 83 ? -27.461 0.958 93.405 1.00 23.07 82 THR A N 1
ATOM 635 C CA . THR A 1 83 ? -27.143 -0.361 92.883 1.00 19.72 82 THR A CA 1
ATOM 636 C C . THR A 1 83 ? -27.355 -1.433 93.941 1.00 19.62 82 THR A C 1
ATOM 637 O O . THR A 1 83 ? -27.876 -2.511 93.651 1.00 19.15 82 THR A O 1
ATOM 641 N N . ALA A 1 84 ? -26.939 -1.153 95.182 1.00 20.09 83 ALA A N 1
ATOM 642 C CA . ALA A 1 84 ? -27.157 -2.096 96.278 1.00 20.30 83 ALA A CA 1
ATOM 643 C C . ALA A 1 84 ? -28.638 -2.419 96.468 1.00 20.11 83 ALA A C 1
ATOM 644 O O . ALA A 1 84 ? -28.993 -3.583 96.677 1.00 20.95 83 ALA A O 1
ATOM 646 N N . PHE A 1 85 ? -29.506 -1.401 96.423 1.00 20.47 84 PHE A N 1
ATOM 647 C CA . PHE A 1 85 ? -30.950 -1.617 96.492 1.00 22.89 84 PHE A CA 1
ATOM 648 C C . PHE A 1 85 ? -31.415 -2.549 95.379 1.00 18.24 84 PHE A C 1
ATOM 649 O O . PHE A 1 85 ? -32.207 -3.473 95.603 1.00 20.92 84 PHE A O 1
ATOM 657 N N . GLU A 1 86 ? -30.938 -2.309 94.163 1.00 21.42 85 GLU A N 1
ATOM 658 C CA . GLU A 1 86 ? -31.381 -3.115 93.027 1.00 20.18 85 GLU A CA 1
ATOM 659 C C . GLU A 1 86 ? -30.915 -4.553 93.165 1.00 21.23 85 GLU A C 1
ATOM 660 O O . GLU A 1 86 ? -31.634 -5.489 92.801 1.00 19.72 85 GLU A O 1
ATOM 666 N N . LEU A 1 87 ? -29.719 -4.749 93.723 1.00 16.65 86 LEU A N 1
ATOM 667 C CA . LEU A 1 87 ? -29.235 -6.090 93.977 1.00 17.25 86 LEU A CA 1
ATOM 668 C C . LEU A 1 87 ? -30.115 -6.781 95.007 1.00 17.55 86 LEU A C 1
ATOM 669 O O . LEU A 1 87 ? -30.382 -7.981 94.904 1.00 20.22 86 LEU A O 1
ATOM 674 N N . GLY A 1 88 ? -30.566 -6.037 96.019 1.00 19.84 87 GLY A N 1
ATOM 675 C CA . GLY A 1 88 ? -31.424 -6.638 97.024 1.00 18.08 87 GLY A CA 1
ATOM 676 C C . GLY A 1 88 ? -32.768 -7.022 96.435 1.00 20.79 87 GLY A C 1
ATOM 677 O O . GLY A 1 88 ? -33.288 -8.104 96.710 1.00 21.61 87 GLY A O 1
ATOM 678 N N . TYR A 1 89 ? -33.312 -6.149 95.590 1.00 20.65 88 TYR A N 1
ATOM 679 C CA . TYR A 1 89 ? -34.569 -6.419 94.905 1.00 21.16 88 TYR A CA 1
ATOM 680 C C . TYR A 1 89 ? -34.455 -7.681 94.071 1.00 23.18 88 TYR A C 1
ATOM 681 O O . TYR A 1 89 ? -35.3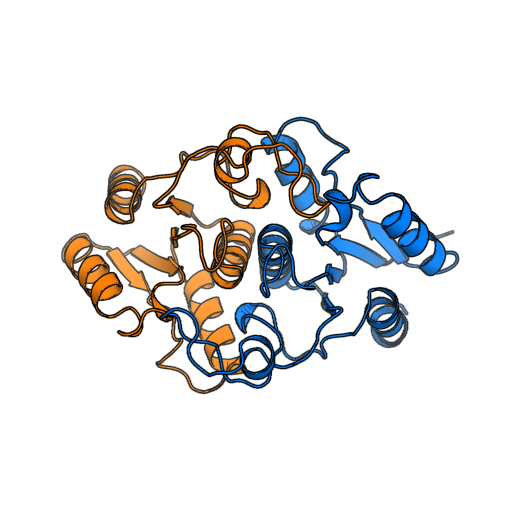18 -8.562 94.147 1.00 21.61 88 TYR A O 1
ATOM 690 N N . ALA A 1 90 ? -33.376 -7.788 93.282 1.00 18.32 89 ALA A N 1
ATOM 691 C CA . ALA A 1 90 ? -33.160 -8.974 92.452 1.00 18.45 89 ALA A CA 1
ATOM 692 C C . ALA A 1 90 ? -32.956 -10.221 93.305 1.00 19.90 89 ALA A C 1
ATOM 693 O O . ALA A 1 90 ? -33.445 -11.304 92.966 1.00 22.75 89 ALA A O 1
ATOM 695 N N . ALA A 1 91 ? -32.223 -10.094 94.417 1.00 19.60 90 ALA A N 1
ATOM 696 C CA . ALA A 1 91 ? -32.007 -11.250 95.274 1.00 22.80 90 ALA A CA 1
ATOM 697 C C . ALA A 1 91 ? -33.322 -11.791 95.819 1.00 23.60 90 ALA A C 1
ATOM 698 O O . ALA A 1 91 ? -33.521 -13.007 95.856 1.00 25.87 90 ALA A O 1
ATOM 700 N N . ALA A 1 92 ? -34.226 -10.902 96.253 1.00 22.24 91 ALA A N 1
ATOM 701 C CA . ALA A 1 92 ? -35.514 -11.350 96.781 1.00 22.85 91 ALA A CA 1
ATOM 702 C C . ALA A 1 92 ? -36.326 -12.099 95.726 1.00 23.07 91 ALA A C 1
ATOM 703 O O . ALA A 1 92 ? -37.080 -13.028 96.057 1.00 25.74 91 ALA A O 1
ATOM 705 N N . LEU A 1 93 ? -36.203 -11.706 94.465 1.00 25.53 92 LEU A N 1
ATOM 706 C CA . LEU A 1 93 ? -36.917 -12.371 93.382 1.00 23.88 92 LEU A CA 1
ATOM 707 C C . LEU A 1 93 ? -36.208 -13.625 92.892 1.00 30.40 92 LEU A C 1
ATOM 708 O O . LEU A 1 93 ? -36.749 -14.334 92.035 1.00 30.29 92 LEU A O 1
ATOM 713 N N . GLY A 1 94 ? -35.024 -13.936 93.415 1.00 22.90 93 GLY A N 1
ATOM 714 C CA . GLY A 1 94 ? -34.357 -15.154 92.995 1.00 23.34 93 GLY A CA 1
ATOM 715 C C . GLY A 1 94 ? -33.586 -15.067 91.700 1.00 23.57 93 GLY A C 1
ATOM 716 O O . GLY A 1 94 ? -33.338 -16.100 91.078 1.00 25.18 93 GLY A O 1
ATOM 717 N N . LYS A 1 95 ? -33.179 -13.871 91.285 1.00 22.01 94 LYS A N 1
ATOM 718 C CA . LYS A 1 95 ? -32.432 -13.702 90.047 1.00 21.28 94 LYS A CA 1
ATOM 719 C C . LYS A 1 95 ? -30.997 -14.206 90.196 1.00 24.59 94 LYS A C 1
ATOM 720 O O . LYS A 1 95 ? -30.473 -14.378 91.304 1.00 24.04 94 LYS A O 1
ATOM 726 N N . VAL A 1 96 ? -30.354 -14.435 89.051 1.00 22.05 95 VAL A N 1
ATOM 727 C CA . VAL A 1 96 ? -28.914 -14.696 89.043 1.00 24.63 95 VAL A CA 1
ATOM 728 C C . VAL A 1 96 ? -28.204 -13.397 89.394 1.00 17.86 95 VAL A C 1
ATOM 729 O O . VAL A 1 96 ? -28.442 -12.364 88.761 1.00 20.10 95 VAL A O 1
ATOM 733 N N . LEU A 1 97 ? -27.364 -13.421 90.437 1.00 20.75 96 LEU A N 1
ATOM 734 C CA . LEU A 1 97 ? -26.715 -12.207 90.926 1.00 18.99 96 LEU A CA 1
ATOM 735 C C . LEU A 1 97 ? -25.243 -12.243 90.564 1.00 21.20 96 LEU A C 1
ATOM 736 O O . LEU A 1 97 ? -24.507 -13.135 91.015 1.00 21.02 96 LEU A O 1
ATOM 741 N N . LEU A 1 98 ? -24.807 -11.258 89.791 1.00 20.38 97 LEU A N 1
ATOM 742 C CA . LEU A 1 98 ? -23.404 -11.133 89.407 1.00 17.44 97 LEU A CA 1
ATOM 743 C C . LEU A 1 98 ? -22.929 -9.724 89.717 1.00 18.96 97 LEU A C 1
ATOM 744 O O . LEU A 1 98 ? -23.622 -8.741 89.423 1.00 20.12 97 LEU A O 1
ATOM 749 N N . THR A 1 99 ? -21.742 -9.621 90.325 1.00 17.85 98 THR A N 1
ATOM 750 C CA . THR A 1 99 ? -21.234 -8.333 90.774 1.00 21.19 98 THR A CA 1
ATOM 751 C C . THR A 1 99 ? -19.784 -8.174 90.358 1.00 19.71 98 THR A C 1
ATOM 752 O O . THR A 1 99 ? -19.065 -9.158 90.150 1.00 20.79 98 THR A O 1
ATOM 756 N N . PHE A 1 100 ? -19.359 -6.921 90.221 1.00 17.70 99 PHE A N 1
ATOM 757 C CA . PHE A 1 100 ? -17.957 -6.656 89.938 1.00 18.49 99 PHE A CA 1
ATOM 758 C C . PHE A 1 100 ? -17.539 -5.368 90.619 1.00 22.94 99 PHE A C 1
ATOM 759 O O . PHE A 1 100 ? -18.377 -4.557 91.023 1.00 22.66 99 PHE A O 1
ATOM 767 N N . SER A 1 101 ? -16.222 -5.218 90.789 1.00 22.57 100 SER A N 1
ATOM 768 C CA . SER A 1 101 ? -15.653 -3.991 91.326 1.00 24.61 100 SER A CA 1
ATOM 769 C C . SER A 1 101 ? -14.269 -3.790 90.733 1.00 24.36 100 SER A C 1
ATOM 770 O O . SER A 1 101 ? -13.498 -4.747 90.584 1.00 25.08 100 SER A O 1
ATOM 773 N N . THR A 1 102 ? -13.954 -2.538 90.408 1.00 26.99 101 THR A N 1
ATOM 774 C CA . THR A 1 102 ? -12.591 -2.194 90.018 1.00 29.72 101 THR A CA 1
ATOM 775 C C . THR A 1 102 ? -11.613 -2.239 91.189 1.00 29.64 101 THR A C 1
ATOM 776 O O . THR A 1 102 ? -10.413 -2.011 90.978 1.00 31.99 101 THR A O 1
ATOM 780 N N . ASP A 1 103 ? -12.087 -2.515 92.408 1.00 33.42 102 ASP A N 1
ATOM 781 C CA . ASP A 1 103 ? -11.227 -2.654 93.588 1.00 33.39 102 ASP A CA 1
ATOM 782 C C . ASP A 1 103 ? -11.767 -3.810 94.426 1.00 33.35 102 ASP A C 1
ATOM 783 O O . ASP A 1 103 ? -12.705 -3.630 95.211 1.00 33.40 102 ASP A O 1
ATOM 788 N N . THR A 1 104 ? -11.187 -4.995 94.251 1.00 34.01 103 THR A N 1
ATOM 789 C CA . THR A 1 104 ? -11.649 -6.192 94.940 1.00 32.00 103 THR A CA 1
ATOM 790 C C . THR A 1 104 ? -10.828 -6.515 96.190 1.00 31.24 103 THR A C 1
ATOM 791 O O . THR A 1 104 ? -10.962 -7.618 96.732 1.00 35.60 103 THR A O 1
ATOM 795 N N . ARG A 1 105 ? -9.995 -5.588 96.660 1.00 31.73 104 ARG A N 1
ATOM 796 C CA . ARG A 1 105 ? -9.304 -5.777 97.931 1.00 39.08 104 ARG A CA 1
ATOM 797 C C . ARG A 1 105 ? -10.320 -5.920 99.064 1.00 36.37 104 ARG A C 1
ATOM 798 O O . ARG A 1 105 ? -11.375 -5.284 99.045 1.00 37.51 104 ARG A O 1
ATOM 806 N N . PRO A 1 106 ? -10.025 -6.733 100.077 1.00 36.49 105 PRO A N 1
ATOM 807 C CA . PRO A 1 106 ? -10.916 -6.787 101.249 1.00 39.89 105 PRO A CA 1
ATOM 808 C C . PRO A 1 106 ? -11.095 -5.403 101.863 1.00 37.67 105 PRO A C 1
ATOM 809 O O . PRO A 1 106 ? -10.242 -4.524 101.726 1.00 40.29 105 PRO A O 1
ATOM 813 N N . MET A 1 107 ? -12.227 -5.213 102.545 1.00 31.98 106 MET A N 1
ATOM 814 C CA . MET A 1 107 ? -12.521 -3.915 103.155 1.00 36.53 106 MET A CA 1
ATOM 815 C C . MET A 1 107 ? -11.430 -3.474 104.130 1.00 36.00 106 MET A C 1
ATOM 816 O O . MET A 1 107 ? -11.071 -2.291 104.171 1.00 36.51 106 MET A O 1
ATOM 821 N N . VAL A 1 108 ? -10.891 -4.401 104.929 1.00 36.26 107 VAL A N 1
ATOM 822 C CA . VAL A 1 108 ? -9.896 -3.995 105.918 1.00 41.27 107 VAL A CA 1
ATOM 823 C C . VAL A 1 108 ? -8.611 -3.540 105.241 1.00 45.74 107 VAL A C 1
ATOM 824 O O . VAL A 1 108 ? -7.841 -2.765 105.823 1.00 42.70 107 VAL A O 1
ATOM 828 N N . GLU A 1 109 ? -8.351 -4.000 104.018 1.00 43.52 108 GLU A N 1
ATOM 829 C CA . GLU A 1 109 ? -7.201 -3.478 103.292 1.00 42.72 108 GLU A CA 1
ATOM 830 C C . GLU A 1 109 ? -7.508 -2.105 102.704 1.00 45.86 108 GLU A C 1
ATOM 831 O O . GLU A 1 109 ? -6.663 -1.201 102.760 1.00 46.63 108 GLU A O 1
ATOM 837 N N . LYS A 1 110 ? -8.720 -1.934 102.162 1.00 41.50 109 LYS A N 1
ATOM 838 C CA . LYS A 1 110 ? -9.167 -0.629 101.683 1.00 40.87 109 LYS A CA 1
ATOM 839 C C . LYS A 1 110 ? -9.092 0.438 102.768 1.00 42.45 109 LYS A C 1
ATOM 840 O O . LYS A 1 110 ? -8.595 1.547 102.536 1.00 44.01 109 LYS A O 1
ATOM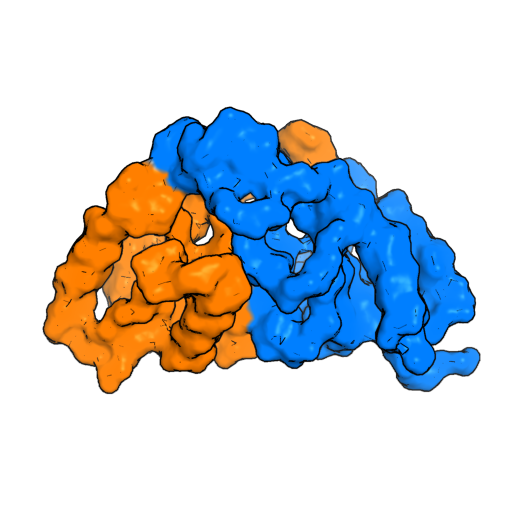 846 N N . TYR A 1 111 ? -9.626 0.135 103.950 1.00 40.00 110 TYR A N 1
ATOM 847 C CA . TYR A 1 111 ? -9.682 1.097 105.041 1.00 39.97 110 TYR A CA 1
ATOM 848 C C . TYR A 1 111 ? -8.420 1.111 105.888 1.00 49.98 110 TYR A C 1
ATOM 849 O O . TYR A 1 111 ? -8.257 2.021 106.705 1.00 50.36 110 TYR A O 1
ATOM 858 N N . GLY A 1 112 ? -7.534 0.134 105.714 1.00 44.08 111 GLY A N 1
ATOM 859 C CA . GLY A 1 112 ? -6.281 0.104 106.445 1.00 47.28 111 GLY A CA 1
ATOM 860 C C . GLY A 1 112 ? -6.380 -0.320 107.891 1.00 53.09 111 GLY A C 1
ATOM 861 O O . GLY A 1 112 ? -5.353 -0.330 108.581 1.00 51.68 111 GLY A O 1
ATOM 862 N N . SER A 1 113 ? -7.571 -0.653 108.380 1.00 46.54 112 SER A N 1
ATOM 863 C CA . SER A 1 113 ? -7.749 -1.137 109.745 1.00 51.30 112 SER A CA 1
ATOM 864 C C . SER A 1 113 ? -9.131 -1.774 109.856 1.00 46.49 112 SER A C 1
ATOM 865 O O . SER A 1 113 ? -9.940 -1.736 108.917 1.00 44.36 112 SER A O 1
ATOM 868 N N . GLU A 1 114 ? -9.381 -2.391 111.014 1.00 49.04 113 GLU A N 1
ATOM 869 C CA . GLU A 1 114 ? -10.694 -2.919 111.357 1.00 44.27 113 GLU A CA 1
ATOM 870 C C . GLU A 1 114 ? -11.623 -1.856 111.923 1.00 49.34 113 GLU A C 1
ATOM 871 O O . GLU A 1 114 ? -12.786 -2.161 112.215 1.00 47.12 113 GLU A O 1
ATOM 877 N N . MET A 1 115 ? -11.145 -0.628 112.090 1.00 49.34 114 MET A N 1
ATOM 878 C CA . MET A 1 115 ? -11.992 0.479 112.508 1.00 44.68 114 MET A CA 1
ATOM 879 C C . MET A 1 115 ? -11.444 1.749 111.881 1.00 51.17 114 MET A C 1
ATOM 880 O O . MET A 1 115 ? -10.244 2.023 111.974 1.00 55.51 114 MET A O 1
ATOM 885 N N . ALA A 1 116 ? -12.325 2.516 111.245 1.00 49.48 115 ALA A N 1
ATOM 886 C CA . ALA A 1 116 ? -11.933 3.711 110.509 1.00 49.46 115 ALA A CA 1
ATOM 887 C C . ALA A 1 116 ? -12.912 4.820 110.850 1.00 52.21 115 ALA A C 1
ATOM 888 O O . ALA A 1 116 ? -14.124 4.646 110.691 1.00 48.03 115 ALA A O 1
ATOM 890 N N . ASP A 1 117 ? -12.388 5.943 111.349 1.00 60.20 116 ASP A N 1
ATOM 891 C CA . ASP A 1 117 ? -13.208 7.094 111.739 1.00 60.69 116 ASP A CA 1
ATOM 892 C C . ASP A 1 117 ? -14.299 6.694 112.729 1.00 52.3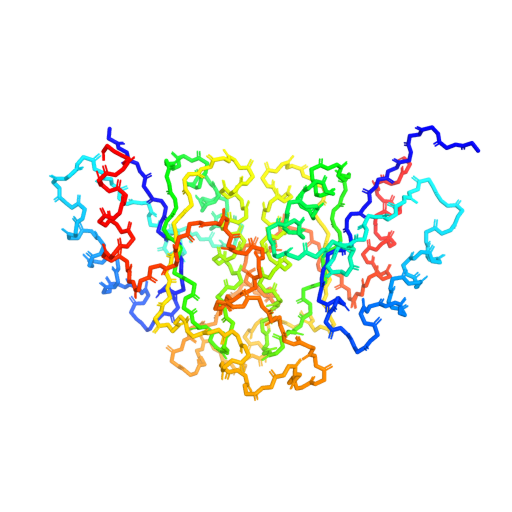5 116 ASP A C 1
ATOM 893 O O . ASP A 1 117 ? -15.450 7.129 112.624 1.00 55.36 116 ASP A O 1
ATOM 898 N N . GLY A 1 118 ? -13.944 5.838 113.681 1.00 50.41 117 GLY A N 1
ATOM 899 C CA . GLY A 1 118 ? -14.880 5.445 114.711 1.00 55.73 117 GLY A CA 1
ATOM 900 C C . GLY A 1 118 ? -15.949 4.476 114.274 1.00 51.39 117 GLY A C 1
ATOM 901 O O . GLY A 1 118 ? -16.860 4.191 115.056 1.00 51.02 117 GLY A O 1
ATOM 902 N N . LEU A 1 119 ? -15.864 3.952 113.052 1.00 45.13 118 LEU A N 1
ATOM 903 C CA . LEU A 1 119 ? -16.843 3.022 112.513 1.00 40.78 118 LEU A CA 1
ATOM 904 C C . LEU A 1 119 ? -16.130 1.746 112.090 1.00 47.67 118 LEU A C 1
ATOM 905 O O . LEU A 1 119 ? -15.119 1.803 111.381 1.00 46.89 118 LEU A O 1
ATOM 910 N N . SER A 1 120 ? -16.672 0.598 112.490 1.00 40.14 119 SER A N 1
ATOM 911 C CA . SER A 1 120 ? -15.965 -0.654 112.255 1.00 43.09 119 SER A CA 1
ATOM 912 C C . SER A 1 120 ? -16.048 -1.088 110.790 1.00 36.49 119 SER A C 1
ATOM 913 O O . SER A 1 120 ? -16.980 -0.756 110.053 1.00 39.49 119 SER A O 1
ATOM 916 N N . VAL A 1 121 ? -15.045 -1.859 110.383 1.00 40.75 120 VAL A N 1
ATOM 917 C CA . VAL A 1 121 ? -14.887 -2.350 109.017 1.00 39.18 120 VAL A CA 1
ATOM 918 C C . VAL A 1 121 ? -15.054 -3.865 109.043 1.00 36.24 120 VAL A C 1
ATOM 919 O O . VAL A 1 121 ? -14.320 -4.557 109.766 1.00 40.03 120 VAL A O 1
ATOM 923 N N . GLU A 1 122 ? -15.999 -4.375 108.253 1.00 34.34 121 GLU A N 1
ATOM 924 C CA . GLU A 1 122 ? -16.246 -5.812 108.184 1.00 33.41 121 GLU A CA 1
ATOM 925 C C . GLU A 1 122 ? -14.977 -6.556 107.775 1.00 42.01 121 GLU A C 1
ATOM 926 O O . GLU A 1 122 ? -14.217 -6.100 106.918 1.00 38.65 121 GLU A O 1
ATOM 932 N N . ASN A 1 123 ? -14.750 -7.711 108.406 1.00 37.62 122 ASN A N 1
ATOM 933 C CA . ASN A 1 123 ? -13.494 -8.449 108.289 1.00 41.44 122 ASN A CA 1
ATOM 934 C C . ASN A 1 123 ? -13.765 -9.900 107.887 1.00 36.14 122 ASN A C 1
ATOM 935 O O . ASN A 1 123 ? -13.416 -10.843 108.597 1.00 43.04 122 ASN A O 1
ATOM 940 N N . PHE A 1 124 ? -14.372 -10.076 106.712 1.00 36.97 123 PHE A N 1
ATOM 941 C CA . PHE A 1 124 ? -14.738 -11.390 106.196 1.00 36.41 123 PHE A CA 1
ATOM 942 C C . PHE A 1 124 ? -14.043 -11.699 104.880 1.00 39.69 123 PHE A C 1
ATOM 943 O O . PHE A 1 124 ? -14.463 -12.616 104.163 1.00 41.88 123 PHE A O 1
ATOM 951 N N . GLY A 1 125 ? -13.001 -10.944 104.540 1.00 35.43 124 GLY A N 1
ATOM 952 C CA . GLY A 1 125 ? -12.304 -11.149 103.285 1.00 41.71 124 GLY A CA 1
ATOM 953 C C . GLY A 1 125 ? -13.083 -10.751 102.053 1.00 40.36 124 GLY A C 1
ATOM 954 O O . GLY A 1 125 ? -12.776 -11.231 100.959 1.00 40.41 124 GLY A O 1
ATOM 955 N N . LEU A 1 126 ? -14.101 -9.879 102.198 1.00 35.17 125 LEU A N 1
ATOM 956 C CA . LEU A 1 126 ? -14.930 -9.437 101.083 1.00 30.39 125 LEU A CA 1
ATOM 957 C C . LEU A 1 126 ? -14.649 -7.966 100.777 1.00 34.89 125 LEU A C 1
ATOM 958 O O . LEU A 1 126 ? -14.233 -7.207 101.660 1.00 32.41 125 LEU A O 1
ATOM 963 N N . PRO A 1 127 ? -14.839 -7.529 99.530 1.00 31.38 126 PRO A N 1
ATOM 964 C CA . PRO A 1 127 ? -14.487 -6.151 99.168 1.00 30.81 126 PRO A CA 1
ATOM 965 C C . PRO A 1 127 ? -15.531 -5.111 99.546 1.00 28.61 126 PRO A C 1
ATOM 966 O O . PRO A 1 127 ? -15.276 -3.909 99.373 1.00 28.59 126 PRO A O 1
ATOM 970 N N . PHE A 1 128 ? -16.678 -5.531 100.063 1.00 26.94 127 PHE A N 1
ATOM 971 C CA . PHE A 1 128 ? -17.759 -4.614 100.387 1.00 25.66 127 PHE A CA 1
ATOM 972 C C . PHE A 1 128 ? -18.722 -5.334 101.328 1.00 24.94 127 PHE A C 1
ATOM 973 O O . PHE A 1 128 ? -18.546 -6.512 101.655 1.00 26.55 127 PHE A O 1
ATOM 981 N N . ASN A 1 129 ? -19.722 -4.589 101.783 1.00 22.65 128 ASN A N 1
ATOM 982 C CA . ASN A 1 129 ? -20.726 -5.062 102.729 1.00 24.68 128 ASN A CA 1
ATOM 983 C C . ASN A 1 129 ? -21.190 -6.475 102.395 1.00 23.74 128 ASN A C 1
ATOM 984 O O . ASN A 1 129 ? -21.543 -6.772 101.247 1.00 27.44 128 ASN A O 1
ATOM 989 N N . LEU A 1 130 ? -21.183 -7.346 103.411 1.00 25.55 129 LEU A N 1
ATOM 990 C CA . LEU A 1 130 ? -21.421 -8.772 103.196 1.00 26.84 129 LEU A CA 1
ATOM 991 C C . LEU A 1 130 ? -22.817 -9.079 102.647 1.00 25.45 129 LEU A C 1
ATOM 992 O O . LEU A 1 130 ? -23.007 -10.149 102.053 1.00 25.60 129 LEU A O 1
ATOM 997 N N . MET A 1 131 ? -23.797 -8.193 102.850 1.00 24.77 130 MET A N 1
ATOM 998 C CA . MET A 1 131 ? -25.112 -8.437 102.254 1.00 24.97 130 MET A CA 1
ATOM 999 C C . MET A 1 131 ? -25.034 -8.511 100.738 1.00 24.16 130 MET A C 1
ATOM 1000 O O . MET A 1 131 ? -25.873 -9.158 100.105 1.00 23.63 130 MET A O 1
ATOM 1005 N N . LEU A 1 132 ? -24.040 -7.862 100.146 1.00 21.78 131 LEU A N 1
ATOM 1006 C CA . LEU A 1 132 ? -23.948 -7.760 98.704 1.00 23.18 131 LEU A CA 1
ATOM 1007 C C . LEU A 1 132 ? -23.243 -8.950 98.081 1.00 24.89 131 LEU A C 1
ATOM 1008 O O . LEU A 1 132 ? -23.013 -8.946 96.871 1.00 23.30 131 LEU A O 1
ATOM 1013 N N . HIS A 1 133 ? -22.909 -9.964 98.872 1.00 23.73 132 HIS A N 1
ATOM 1014 C CA . HIS A 1 133 ? -22.131 -11.113 98.426 1.00 24.96 132 HIS A CA 1
ATOM 1015 C C . HIS A 1 133 ? -22.944 -12.371 98.691 1.00 27.23 132 HIS A C 1
ATOM 1016 O O . HIS A 1 133 ? -23.311 -12.632 99.844 1.00 29.74 132 HIS A O 1
ATOM 1023 N N . ASP A 1 134 ? -23.218 -13.155 97.643 1.00 28.50 133 ASP A N 1
ATOM 1024 C CA . ASP A 1 134 ? -24.032 -14.362 97.781 1.00 24.54 133 ASP A CA 1
ATOM 1025 C C . ASP A 1 134 ? -23.232 -15.657 97.626 1.00 31.02 133 ASP A C 1
ATOM 1026 O O . ASP A 1 134 ? -23.826 -16.730 97.459 1.00 34.53 133 ASP A O 1
ATOM 1031 N N . GLY A 1 135 ? -21.899 -15.596 97.683 1.00 30.85 134 GLY A N 1
ATOM 1032 C CA . GLY A 1 135 ? -21.068 -16.752 97.439 1.00 34.11 134 GLY A CA 1
ATOM 1033 C C . GLY A 1 135 ? -20.385 -16.773 96.085 1.00 30.45 134 GLY A C 1
ATOM 1034 O O . GLY A 1 135 ? -19.341 -17.433 95.947 1.00 35.01 134 GLY A O 1
ATOM 1035 N N . THR A 1 136 ? -20.946 -16.090 95.084 1.00 28.08 135 THR A N 1
ATOM 1036 C CA . THR A 1 136 ? -20.305 -16.004 93.779 1.00 26.64 135 THR A CA 1
ATOM 1037 C C . THR A 1 136 ? -19.049 -15.139 93.849 1.00 31.11 135 THR A C 1
ATOM 1038 O O . THR A 1 136 ? -18.989 -14.165 94.602 1.00 29.19 135 THR A O 1
ATOM 1042 N N . ASP A 1 137 ? -18.035 -15.505 93.054 1.00 28.77 136 ASP A N 1
ATOM 1043 C CA . ASP A 1 137 ? -16.868 -14.643 92.861 1.00 30.55 136 ASP A CA 1
ATOM 1044 C C . ASP A 1 137 ? -17.301 -13.212 92.553 1.00 27.35 136 ASP A C 1
ATOM 1045 O O . ASP A 1 137 ? -18.278 -12.983 91.826 1.00 28.07 136 ASP A O 1
ATOM 1050 N N . VAL A 1 138 ? -16.553 -12.245 93.092 1.00 25.52 137 VAL A N 1
ATOM 1051 C CA . VAL A 1 138 ? -16.643 -10.852 92.664 1.00 23.91 137 VAL A CA 1
ATOM 1052 C C . VAL A 1 138 ? -15.697 -10.652 91.484 1.00 22.11 137 VAL A C 1
ATOM 1053 O O . VAL A 1 138 ? -14.483 -10.863 91.608 1.00 25.55 137 VAL A O 1
ATOM 1057 N N . PHE A 1 139 ? -16.244 -10.227 90.344 1.00 22.25 138 PHE A N 1
ATOM 1058 C CA . PHE A 1 139 ? -15.454 -10.068 89.135 1.00 23.41 138 PHE A CA 1
ATOM 1059 C C . PHE A 1 139 ? -14.782 -8.701 89.106 1.00 23.58 138 PHE A C 1
ATOM 1060 O O . PHE A 1 139 ? -15.065 -7.822 89.921 1.00 24.06 138 PHE A O 1
ATOM 1068 N N A ASP A 1 140 ? -13.855 -8.539 88.162 0.66 22.28 139 ASP A N 1
ATOM 1069 N N B ASP A 1 140 ? -13.861 -8.526 88.161 0.34 22.76 139 ASP A N 1
ATOM 1070 C CA A ASP A 1 140 ? -13.046 -7.329 88.099 0.66 26.02 139 ASP A CA 1
ATOM 1071 C CA B ASP A 1 140 ? -13.052 -7.318 88.131 0.34 26.24 139 ASP A CA 1
ATOM 1072 C C A ASP A 1 140 ? -13.671 -6.224 87.259 0.66 20.39 139 ASP A C 1
ATOM 1073 C C B ASP A 1 140 ? -13.512 -6.308 87.085 0.34 27.01 139 ASP A C 1
ATOM 1074 O O A ASP A 1 140 ? -13.269 -5.064 87.384 0.66 25.41 139 ASP A O 1
ATOM 1075 O O B ASP A 1 140 ? -12.841 -5.286 86.905 0.34 21.50 139 ASP A O 1
ATOM 1084 N N . SER A 1 141 ? -14.638 -6.556 86.407 1.00 22.22 140 SER A N 1
ATOM 1085 C CA . SER A 1 141 ? -15.113 -5.651 85.364 1.00 23.59 140 SER A CA 1
ATOM 1086 C C . SER A 1 141 ? -16.445 -6.183 84.880 1.00 21.39 140 SER A C 1
ATOM 1087 O O . SER A 1 141 ? -16.772 -7.343 85.120 1.00 19.06 140 SER A O 1
ATOM 1090 N N . PHE A 1 142 ? -17.198 -5.335 84.168 1.00 18.61 141 PHE A N 1
ATOM 1091 C CA . PHE A 1 142 ? -18.367 -5.848 83.464 1.00 20.21 141 PHE A CA 1
ATOM 1092 C C . PHE A 1 142 ? -17.979 -6.993 82.533 1.00 20.14 141 PHE A C 1
ATOM 1093 O O . PHE A 1 142 ? -18.676 -8.015 82.469 1.00 18.59 141 PHE A O 1
ATOM 1101 N N . GLU A 1 143 ? -16.906 -6.803 81.750 1.00 18.55 142 GLU A N 1
ATOM 1102 C CA . GLU A 1 143 ? -16.406 -7.846 80.849 1.00 21.11 142 GLU A CA 1
ATOM 1103 C C . GLU A 1 143 ? -16.286 -9.187 81.561 1.00 21.94 142 GLU A C 1
ATOM 1104 O O . GLU A 1 143 ? -16.728 -10.220 81.043 1.00 20.61 142 GLU A O 1
ATOM 1110 N N . ALA A 1 144 ? -15.696 -9.193 82.758 1.00 20.81 143 ALA A N 1
ATOM 1111 C CA . ALA A 1 144 ? -15.475 -10.468 83.430 1.00 19.31 143 ALA A CA 1
ATOM 1112 C C . ALA A 1 144 ? -16.782 -11.067 83.928 1.00 17.73 143 ALA A C 1
ATOM 1113 O O . ALA A 1 144 ? -16.962 -12.295 83.880 1.00 20.55 143 ALA A O 1
ATOM 1115 N N . ALA A 1 145 ? -17.687 -10.224 84.435 1.00 15.89 144 ALA A N 1
ATOM 1116 C CA . ALA A 1 145 ? -18.971 -10.716 84.919 1.00 19.57 144 ALA A CA 1
ATOM 1117 C C . ALA A 1 145 ? -19.798 -11.262 83.768 1.00 19.14 144 ALA A C 1
ATOM 1118 O O . ALA A 1 145 ? -20.421 -12.326 83.890 1.00 17.82 144 ALA A O 1
ATOM 1120 N N . PHE A 1 146 ? -19.747 -10.586 82.622 1.00 17.53 145 PHE A N 1
ATOM 1121 C CA . PHE A 1 146 ? -20.541 -11.032 81.486 1.00 20.28 145 PHE A CA 1
ATOM 1122 C C . PHE A 1 146 ? -19.963 -12.309 80.903 1.00 21.57 145 PHE A C 1
ATOM 1123 O O . PHE A 1 146 ? -20.704 -13.223 80.516 1.00 18.30 145 PHE A O 1
ATOM 1131 N N . ALA A 1 147 ? -18.638 -12.407 80.846 1.00 19.16 146 ALA A N 1
ATOM 1132 C CA . ALA A 1 147 ? -18.039 -13.643 80.365 1.00 23.04 146 ALA A CA 1
ATOM 1133 C C . ALA A 1 147 ? -18.433 -14.818 81.256 1.00 18.61 146 ALA A C 1
ATOM 1134 O O . ALA A 1 147 ? -18.680 -15.921 80.764 1.00 19.41 146 ALA A O 1
ATOM 1136 N N . TYR A 1 148 ? -18.521 -14.594 82.580 1.00 17.57 147 TYR A N 1
ATOM 1137 C CA . TYR A 1 148 ? -19.022 -15.649 83.453 1.00 17.89 147 TYR A CA 1
ATOM 1138 C C . TYR A 1 148 ? -20.476 -16.013 83.121 1.00 18.99 147 TYR A C 1
ATOM 1139 O O . TYR A 1 148 ? -20.823 -17.197 83.059 1.00 18.80 147 TYR A O 1
ATOM 1148 N N . PHE A 1 149 ? -21.337 -15.012 82.908 1.00 20.72 148 PHE A N 1
ATOM 1149 C CA . PHE A 1 149 ? -22.702 -15.287 82.458 1.00 20.50 148 PHE A CA 1
ATOM 1150 C C . PHE A 1 149 ? -22.723 -16.123 81.179 1.00 19.08 148 PHE A C 1
ATOM 1151 O O . PHE A 1 149 ? -23.484 -17.088 81.072 1.00 20.81 148 PHE A O 1
ATOM 1159 N N . VAL A 1 150 ? -21.922 -15.745 80.179 1.00 20.07 149 VAL A N 1
ATOM 1160 C CA . VAL A 1 150 ? -21.890 -16.509 78.924 1.00 20.62 149 VAL A CA 1
ATOM 1161 C C . VAL A 1 150 ? -21.520 -17.968 79.172 1.00 18.76 149 VAL A C 1
ATOM 1162 O O . VAL A 1 150 ? -22.089 -18.888 78.568 1.00 22.61 149 VAL A O 1
ATOM 1166 N N . GLU A 1 151 ? -20.545 -18.210 80.053 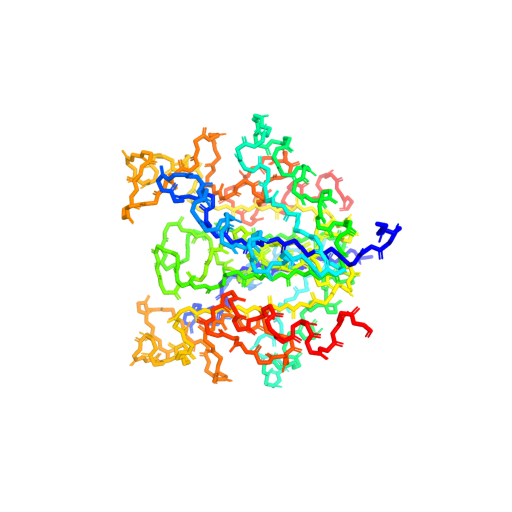1.00 20.95 150 GLU A N 1
ATOM 1167 C CA . GLU A 1 151 ? -20.078 -19.571 80.275 1.00 20.26 150 GLU A CA 1
ATOM 1168 C C . GLU A 1 151 ? -21.120 -20.418 80.989 1.00 21.82 150 GLU A C 1
ATOM 1169 O O . GLU A 1 151 ? -21.270 -21.603 80.680 1.00 22.78 150 GLU A O 1
ATOM 1175 N N . HIS A 1 152 ? -21.869 -19.826 81.926 1.00 21.49 151 HIS A N 1
ATOM 1176 C CA . HIS A 1 152 ? -22.677 -20.607 82.854 1.00 23.32 151 HIS A CA 1
ATOM 1177 C C . HIS A 1 152 ? -24.183 -20.447 82.702 1.00 21.31 151 HIS A C 1
ATOM 1178 O O . HIS A 1 152 ? -24.925 -21.311 83.179 1.00 27.99 151 HIS A O 1
ATOM 1185 N N . HIS A 1 153 ? -24.652 -19.372 82.084 1.00 23.75 152 HIS A N 1
ATOM 1186 C CA . HIS A 1 153 ? -26.081 -19.069 82.116 1.00 26.92 152 HIS A CA 1
ATOM 1187 C C . HIS A 1 153 ? -26.679 -18.815 80.747 1.00 33.39 152 HIS A C 1
ATOM 1188 O O . HIS A 1 153 ? -27.899 -18.635 80.649 1.00 40.15 152 HIS A O 1
ATOM 1195 N N . LEU A 1 154 ? -25.869 -18.791 79.692 1.00 29.75 153 LEU A N 1
ATOM 1196 C CA . LEU A 1 154 ? -26.392 -18.397 78.388 1.00 40.87 153 LEU A CA 1
ATOM 1197 C C . LEU A 1 154 ? -27.145 -19.541 77.721 1.00 51.67 153 LEU A C 1
ATOM 1198 O O . LEU A 1 154 ? -28.353 -19.445 77.480 1.00 55.33 153 LEU A O 1
ATOM 1203 N N . THR A 1 155 ? -26.451 -20.634 77.419 1.00 59.90 154 THR A N 1
ATOM 1204 C CA . THR A 1 155 ? -27.077 -21.745 76.703 1.00 73.77 154 THR A CA 1
ATOM 1205 C C . THR A 1 155 ? -27.531 -22.854 77.648 1.00 75.14 154 THR A C 1
ATOM 1206 O O . THR A 1 155 ? -26.961 -23.041 78.721 1.00 72.94 154 THR A O 1
ATOM 1210 N N . PRO B 1 5 ? -48.825 -10.369 116.967 1.00 60.83 4 PRO B N 1
ATOM 1211 C CA . PRO B 1 5 ? -47.663 -9.546 117.321 1.00 62.20 4 PRO B CA 1
ATOM 1212 C C . PRO B 1 5 ? -46.763 -9.269 116.116 1.00 66.43 4 PRO B C 1
ATOM 1213 O O . PRO B 1 5 ? -46.062 -10.161 115.634 1.00 65.87 4 PRO B O 1
ATOM 1217 N N . LYS B 1 6 ? -46.792 -8.028 115.642 1.00 61.85 5 LYS B N 1
ATOM 1218 C CA . LYS B 1 6 ? -46.043 -7.639 114.457 1.00 63.89 5 LYS B CA 1
ATOM 1219 C C . LYS B 1 6 ? -44.535 -7.683 114.709 1.00 59.82 5 LYS B C 1
ATOM 1220 O O . LYS B 1 6 ? -44.065 -7.698 115.849 1.00 59.44 5 LYS B O 1
ATOM 1226 N N . THR B 1 7 ? -43.771 -7.705 113.613 1.00 56.10 6 THR B N 1
ATOM 1227 C CA . THR B 1 7 ? -42.314 -7.673 113.667 1.00 51.35 6 THR B CA 1
ATOM 1228 C C . THR B 1 7 ? -41.787 -6.623 112.698 1.00 42.65 6 THR B C 1
ATOM 1229 O O . THR B 1 7 ? -42.284 -6.498 111.577 1.00 47.70 6 THR B O 1
ATOM 1233 N N . ILE B 1 8 ? -40.773 -5.876 113.134 1.00 48.14 7 ILE B N 1
ATOM 1234 C CA . ILE B 1 8 ? -40.114 -4.868 112.310 1.00 44.08 7 ILE B CA 1
ATOM 1235 C C . ILE B 1 8 ? -38.630 -5.193 112.238 1.00 35.18 7 ILE B C 1
ATOM 1236 O O . ILE B 1 8 ? -37.977 -5.383 113.277 1.00 34.27 7 ILE B O 1
ATOM 1241 N N . TYR B 1 9 ? -38.100 -5.245 111.013 1.00 52.20 8 TYR B N 1
ATOM 1242 C CA . TYR B 1 9 ? -36.668 -5.397 110.809 1.00 45.55 8 TYR B CA 1
ATOM 1243 C C . TYR B 1 9 ? -35.982 -4.054 111.014 1.00 38.14 8 TYR B C 1
ATOM 1244 O O . TYR B 1 9 ? -36.362 -3.056 110.395 1.00 38.74 8 TYR B O 1
ATOM 1253 N N . ILE B 1 10 ? -34.967 -4.034 111.877 1.00 37.67 9 ILE B N 1
ATOM 1254 C CA . ILE B 1 10 ? -34.305 -2.799 112.289 1.00 37.15 9 ILE B CA 1
ATOM 1255 C C . ILE B 1 10 ? -33.028 -2.689 111.461 1.00 36.22 9 ILE B C 1
ATOM 1256 O O . ILE B 1 10 ? -31.964 -3.159 111.851 1.00 36.93 9 ILE B O 1
ATOM 1261 N N . ALA B 1 11 ? -33.137 -2.063 110.295 1.00 36.67 10 ALA B N 1
ATOM 1262 C CA . ALA B 1 11 ? -32.036 -1.990 109.343 1.00 32.22 10 ALA B CA 1
ATOM 1263 C C . ALA B 1 11 ? -31.279 -0.677 109.504 1.00 33.55 10 ALA B C 1
ATOM 1264 O O . ALA B 1 11 ? -31.881 0.383 109.708 1.00 33.02 10 ALA B O 1
ATOM 1266 N N . GLY B 1 12 ? -29.953 -0.749 109.440 1.00 31.34 11 GLY B N 1
ATOM 1267 C CA . GLY B 1 12 ? -29.153 0.450 109.504 1.00 30.23 11 GLY B CA 1
ATOM 1268 C C . GLY B 1 12 ? -27.757 0.211 110.035 1.00 32.63 11 GLY B C 1
ATOM 1269 O O . GLY B 1 12 ? -27.452 -0.847 110.587 1.00 34.59 11 GLY B O 1
ATOM 1270 N N . PRO B 1 13 ? -26.880 1.206 109.873 1.00 30.60 12 PRO B N 1
ATOM 1271 C CA . PRO B 1 13 ? -25.461 1.030 110.192 1.00 29.98 12 PRO B CA 1
ATOM 1272 C C . PRO B 1 13 ? -25.111 1.232 111.658 1.00 32.80 12 PRO B C 1
ATOM 1273 O O . PRO B 1 13 ? -23.927 1.389 111.974 1.00 34.01 12 PRO B O 1
ATOM 1277 N N . ALA B 1 14 ? -26.102 1.249 112.556 1.00 33.21 13 ALA B N 1
ATOM 1278 C CA . ALA B 1 14 ? -25.794 1.303 113.983 1.00 36.11 13 ALA B CA 1
ATOM 1279 C C . ALA B 1 14 ? -24.815 0.209 114.380 1.00 36.02 13 ALA B C 1
ATOM 1280 O O . ALA B 1 14 ? -23.995 0.404 115.285 1.00 37.53 13 ALA B O 1
ATOM 1282 N N . VAL B 1 15 ? -24.858 -0.931 113.686 1.00 44.65 14 VAL B N 1
ATOM 1283 C CA . VAL B 1 15 ? -24.022 -2.077 114.017 1.00 43.60 14 VAL B CA 1
ATOM 1284 C C . VAL B 1 15 ? -22.530 -1.770 113.903 1.00 44.20 14 VAL B C 1
ATOM 1285 O O . VAL B 1 15 ? -21.711 -2.464 114.517 1.00 44.39 14 VAL B O 1
ATOM 1289 N N . PHE B 1 16 ? -22.156 -0.723 113.161 1.00 34.68 15 PHE B N 1
ATOM 1290 C CA . PHE B 1 16 ? -20.760 -0.337 112.968 1.00 34.70 15 PHE B CA 1
ATOM 1291 C C . PHE B 1 16 ? -20.269 0.666 114.010 1.00 36.41 15 PHE B C 1
ATOM 1292 O O . PHE B 1 16 ? -19.071 0.987 114.035 1.00 38.64 15 PHE B O 1
ATOM 1300 N N . HIS B 1 17 ? -21.158 1.147 114.883 1.00 37.50 16 HIS B N 1
ATOM 1301 C CA . HIS B 1 17 ? -20.760 2.039 115.955 1.00 39.50 16 HIS B CA 1
ATOM 1302 C C . HIS B 1 17 ? -19.832 1.307 116.919 1.00 41.73 16 HIS B C 1
ATOM 1303 O O . HIS B 1 17 ? -19.829 0.076 116.977 1.00 42.08 16 HIS B O 1
ATOM 1310 N N . PRO B 1 18 ? -19.034 2.047 117.690 1.00 44.72 17 PRO B N 1
ATOM 1311 C CA . PRO B 1 18 ? -18.160 1.382 118.668 1.00 46.18 17 PRO B CA 1
ATOM 1312 C C . PRO B 1 18 ? -18.886 0.435 119.612 1.00 59.53 17 PRO B C 1
ATOM 1313 O O . PRO B 1 18 ? -18.305 -0.581 120.018 1.00 53.22 17 PRO B O 1
ATOM 1317 N N . ASP B 1 19 ? -20.134 0.725 119.985 1.00 47.65 18 ASP B N 1
ATOM 1318 C CA . ASP B 1 19 ? -20.841 -0.159 120.900 1.00 53.31 18 ASP B CA 1
ATOM 1319 C C . ASP B 1 19 ? -21.638 -1.238 120.172 1.00 49.63 18 ASP B C 1
ATOM 1320 O O . ASP B 1 19 ? -22.535 -1.841 120.771 1.00 49.18 18 ASP B O 1
ATOM 1325 N N . ASN B 1 20 ? -21.312 -1.503 118.906 1.00 49.86 19 ASN B N 1
ATOM 1326 C CA . ASN B 1 20 ? -22.002 -2.488 118.072 1.00 51.66 19 ASN B CA 1
ATOM 1327 C C . ASN B 1 20 ? -23.497 -2.208 117.969 1.00 45.13 19 ASN B C 1
ATOM 1328 O O . ASN B 1 20 ? -24.287 -3.118 117.698 1.00 48.30 19 ASN B O 1
ATOM 1333 N N . GLY B 1 21 ? -23.895 -0.953 118.168 1.00 44.11 20 GLY B N 1
ATOM 1334 C CA . GLY B 1 21 ? -25.288 -0.573 118.099 1.00 43.67 20 GLY B CA 1
ATOM 1335 C C . GLY B 1 21 ? -26.061 -0.782 119.377 1.00 44.56 20 GLY B C 1
ATOM 1336 O O . GLY B 1 21 ? -27.293 -0.696 119.351 1.00 45.11 20 GLY B O 1
ATOM 1337 N N . GLU B 1 22 ? -25.368 -1.044 120.491 1.00 46.80 21 GLU B N 1
ATOM 1338 C CA . GLU B 1 22 ? -26.027 -1.352 121.760 1.00 51.28 21 GLU B CA 1
ATOM 1339 C C . GLU B 1 22 ? -27.009 -0.257 122.159 1.00 49.82 21 GLU B C 1
ATOM 1340 O O . GLU B 1 22 ? -28.168 -0.536 122.493 1.00 50.43 21 GLU B O 1
ATOM 1346 N N . ALA B 1 23 ? -26.563 1.002 122.132 1.00 49.81 22 ALA B N 1
ATOM 1347 C CA . ALA B 1 23 ? -27.435 2.092 122.566 1.00 50.71 22 ALA B CA 1
ATOM 1348 C C . ALA B 1 23 ? -28.619 2.262 121.623 1.00 57.00 22 ALA B C 1
ATOM 1349 O O . ALA B 1 23 ? -29.752 2.468 122.073 1.00 58.39 22 ALA B O 1
ATOM 1351 N N . TYR B 1 24 ? -28.367 2.183 120.314 1.00 47.46 23 TYR B N 1
ATOM 1352 C CA . TYR B 1 24 ? -29.437 2.320 119.326 1.00 44.56 23 TYR B CA 1
ATOM 1353 C C . TYR B 1 24 ? -30.512 1.262 119.534 1.00 45.11 23 TYR B C 1
ATOM 1354 O O . TYR B 1 24 ? -31.703 1.578 119.625 1.00 45.63 23 TYR B O 1
ATOM 1363 N N . TYR B 1 25 ? -30.102 -0.005 119.630 1.00 46.95 24 TYR B N 1
ATOM 1364 C CA . TYR B 1 25 ? -31.072 -1.088 119.764 1.00 47.05 24 TYR B CA 1
ATOM 1365 C C . TYR B 1 25 ? -31.779 -1.043 121.112 1.00 48.36 24 TYR B C 1
ATOM 1366 O O . TYR B 1 25 ? -32.978 -1.331 121.191 1.00 49.69 24 TYR B O 1
ATOM 1375 N N . ASN B 1 26 ? -31.055 -0.703 122.187 1.00 50.14 25 ASN B N 1
ATOM 1376 C CA . ASN B 1 26 ? -31.714 -0.528 123.479 1.00 52.79 25 ASN B CA 1
ATOM 1377 C C . ASN B 1 26 ? -32.805 0.529 123.391 1.00 52.94 25 ASN B C 1
ATOM 1378 O O . ASN B 1 26 ? -33.888 0.371 123.966 1.00 54.46 25 ASN B O 1
ATOM 1383 N N . ASN B 1 27 ? -32.533 1.617 122.669 1.00 61.73 26 ASN B N 1
ATOM 1384 C CA . ASN B 1 27 ? -33.545 2.647 122.475 1.00 51.65 26 ASN B CA 1
ATOM 1385 C C . ASN B 1 27 ? -34.715 2.102 121.667 1.00 50.63 26 ASN B C 1
ATOM 1386 O O . ASN B 1 27 ? -35.881 2.374 121.983 1.00 52.15 26 ASN B O 1
ATOM 1391 N N . VAL B 1 28 ? -34.424 1.296 120.645 1.00 48.59 27 VAL B N 1
ATOM 1392 C CA . VAL B 1 28 ? -35.485 0.674 119.855 1.00 47.86 27 VAL B CA 1
ATOM 1393 C C . VAL B 1 28 ? -36.314 -0.263 120.725 1.00 54.57 27 VAL B C 1
ATOM 1394 O O . VAL B 1 28 ? -37.550 -0.211 120.723 1.00 55.86 27 VAL B O 1
ATOM 1398 N N . ARG B 1 29 ? -35.643 -1.141 121.479 1.00 50.77 28 ARG B N 1
ATOM 1399 C CA . ARG B 1 29 ? -36.356 -2.057 122.368 1.00 52.84 28 ARG B CA 1
ATOM 1400 C C . ARG B 1 29 ? -37.260 -1.308 123.337 1.00 57.51 28 ARG B C 1
ATOM 1401 O O . ARG B 1 29 ? -38.418 -1.693 123.538 1.00 60.88 28 ARG B O 1
ATOM 1409 N N . ALA B 1 30 ? -36.750 -0.230 123.939 1.00 58.07 29 ALA B N 1
ATOM 1410 C CA . ALA B 1 30 ? -37.530 0.520 124.918 1.00 60.82 29 ALA B CA 1
ATOM 1411 C C . ALA B 1 30 ? -38.790 1.113 124.300 1.00 58.03 29 ALA B C 1
ATOM 1412 O O . ALA B 1 30 ? -39.853 1.121 124.931 1.00 60.07 29 ALA B O 1
ATOM 1414 N N . LEU B 1 31 ? -38.690 1.620 123.073 1.00 55.76 30 LEU B N 1
ATOM 1415 C CA . LEU B 1 31 ? -39.832 2.264 122.430 1.00 64.23 30 LEU B CA 1
ATOM 1416 C C . LEU B 1 31 ? -40.919 1.265 122.052 1.00 67.95 30 LEU B C 1
ATOM 1417 O O . LEU B 1 31 ? -42.109 1.598 122.101 1.00 73.00 30 LEU B O 1
ATOM 1422 N N . MET B 1 32 ? -40.539 0.053 121.663 1.00 68.56 31 MET B N 1
ATOM 1423 C CA . MET B 1 32 ? -41.506 -0.928 121.196 1.00 70.58 31 MET B CA 1
ATOM 1424 C C . MET B 1 32 ? -42.033 -1.821 122.313 1.00 77.77 31 MET B C 1
ATOM 1425 O O . MET B 1 32 ? -42.951 -2.611 122.072 1.00 80.74 31 MET B O 1
ATOM 1430 N N . LYS B 1 33 ? -41.498 -1.698 123.526 1.00 78.17 32 LYS B N 1
ATOM 1431 C CA . LYS B 1 33 ? -41.965 -2.510 124.641 1.00 82.53 32 LYS B CA 1
ATOM 1432 C C . LYS B 1 33 ? -43.408 -2.164 124.990 1.00 81.79 32 LYS B C 1
ATOM 1433 O O . LYS B 1 33 ? -43.726 -1.008 125.290 1.00 76.14 32 LYS B O 1
ATOM 1439 N N . GLY B 1 34 ? -44.279 -3.170 124.943 1.00 86.40 33 GLY B N 1
ATOM 1440 C CA . GLY B 1 34 ? -45.656 -3.005 125.364 1.00 91.70 33 GLY B CA 1
ATOM 1441 C C . GLY B 1 34 ? -46.597 -2.485 124.305 1.00 90.72 33 GLY B C 1
ATOM 1442 O O . GLY B 1 34 ? -47.654 -1.944 124.648 1.00 88.91 33 GLY B O 1
ATOM 1443 N N . LYS B 1 35 ? -46.249 -2.634 123.021 1.00 85.68 34 LYS B N 1
ATOM 1444 C CA . LYS B 1 35 ? -47.043 -2.077 121.931 1.00 79.77 34 LYS B CA 1
ATOM 1445 C C . LYS B 1 35 ? -47.379 -3.119 120.865 1.00 75.85 34 LYS B C 1
ATOM 1446 O O . LYS B 1 35 ? -47.698 -2.749 119.731 1.00 83.71 34 LYS B O 1
ATOM 1452 N N . ASP B 1 36 ? -47.311 -4.411 121.205 1.00 74.89 35 ASP B N 1
ATOM 1453 C CA . ASP B 1 36 ? -47.695 -5.533 120.337 1.00 77.95 35 ASP B CA 1
ATOM 1454 C C . ASP B 1 36 ? -46.786 -5.668 119.116 1.00 70.42 35 ASP B C 1
ATOM 1455 O O . ASP B 1 36 ? -47.138 -6.334 118.134 1.00 59.89 35 ASP B O 1
ATOM 1460 N N . VAL B 1 37 ? -45.616 -5.047 119.169 1.00 61.19 36 VAL B N 1
ATOM 1461 C CA . VAL B 1 37 ? -44.612 -5.135 118.119 1.00 57.94 36 VAL B CA 1
ATOM 1462 C C . VAL B 1 37 ? -43.315 -5.614 118.753 1.00 58.66 36 VAL B C 1
ATOM 1463 O O . VAL B 1 37 ? -43.056 -5.367 119.936 1.00 57.61 36 VAL B O 1
ATOM 1467 N N . VAL B 1 38 ? -42.503 -6.317 117.970 1.00 58.55 37 VAL B N 1
ATOM 1468 C CA . VAL B 1 38 ? -41.220 -6.807 118.470 1.00 57.56 37 VAL B CA 1
ATOM 1469 C C . VAL B 1 38 ? -40.142 -6.516 117.430 1.00 51.72 37 VAL B C 1
ATOM 1470 O O . VAL B 1 38 ? -40.366 -6.710 116.224 1.00 53.27 37 VAL B O 1
ATOM 1474 N N . PRO B 1 39 ? -38.984 -6.005 117.836 1.00 51.48 38 PRO B N 1
ATOM 1475 C CA . PRO B 1 39 ? -37.938 -5.709 116.856 1.00 45.94 38 PRO B CA 1
ATOM 1476 C C . PRO B 1 39 ? -37.219 -6.968 116.414 1.00 55.05 38 PRO B C 1
ATOM 1477 O O . PRO B 1 39 ? -37.031 -7.919 117.177 1.00 56.83 38 PRO B O 1
ATOM 1481 N N . LEU B 1 40 ? -36.825 -6.957 115.152 1.00 50.18 39 LEU B N 1
ATOM 1482 C CA . LEU B 1 40 ? -35.988 -7.995 114.578 1.00 43.80 39 LEU B CA 1
ATOM 1483 C C . LEU B 1 40 ? -34.620 -7.350 114.372 1.00 44.36 39 LEU B C 1
ATOM 1484 O O . LEU B 1 40 ? -34.435 -6.559 113.444 1.00 44.29 39 LEU B O 1
ATOM 1489 N N . ILE B 1 41 ? -33.666 -7.684 115.238 1.00 46.37 40 ILE B N 1
ATOM 1490 C CA . ILE B 1 41 ? -32.356 -7.035 115.223 1.00 49.55 40 ILE B CA 1
ATOM 1491 C C . ILE B 1 41 ? -31.405 -7.815 114.321 1.00 51.06 40 ILE B C 1
ATOM 1492 O O . ILE B 1 41 ? -31.304 -9.044 114.453 1.00 60.56 40 ILE B O 1
ATOM 1497 N N . PRO B 1 42 ? -30.699 -7.148 113.401 1.00 43.49 41 PRO B N 1
ATOM 1498 C CA . PRO B 1 42 ? -29.763 -7.853 112.513 1.00 40.50 41 PRO B CA 1
ATOM 1499 C C . PRO B 1 42 ? -28.804 -8.748 113.286 1.00 49.99 41 PRO B C 1
ATOM 1500 O O . PRO B 1 42 ? -28.397 -8.437 114.405 1.00 51.76 41 PRO B O 1
ATOM 1504 N N . THR B 1 43 ? -28.447 -9.871 112.668 1.00 51.34 42 THR B N 1
ATOM 1505 C CA . THR B 1 43 ? -27.689 -10.926 113.324 1.00 62.64 42 THR B CA 1
ATOM 1506 C C . THR B 1 43 ? -26.181 -10.735 113.217 1.00 68.97 42 THR B C 1
ATOM 1507 O O . THR B 1 43 ? -25.433 -11.701 113.411 1.00 74.92 42 THR B O 1
ATOM 1511 N N . ASP B 1 44 ? -25.716 -9.515 112.939 1.00 63.80 43 ASP B N 1
ATOM 1512 C CA . ASP B 1 44 ? -24.302 -9.299 112.646 1.00 61.35 43 ASP B CA 1
ATOM 1513 C C . ASP B 1 44 ? -23.380 -9.641 113.816 1.00 62.55 43 ASP B C 1
ATOM 1514 O O . ASP B 1 44 ? -22.159 -9.661 113.629 1.00 58.97 43 ASP B O 1
ATOM 1519 N N . ASN B 1 45 ? -23.916 -9.922 115.007 1.00 73.35 44 ASN B N 1
ATOM 1520 C CA . ASN B 1 45 ? -23.077 -10.478 116.063 1.00 81.49 44 ASN B CA 1
ATOM 1521 C C . ASN B 1 45 ? -23.824 -11.516 116.893 1.00 83.90 44 ASN B C 1
ATOM 1522 O O . ASN B 1 45 ? -23.570 -11.657 118.094 1.00 89.68 44 ASN B O 1
ATOM 1527 N N . ILE B 1 46 ? -24.751 -12.243 116.273 1.00 83.83 45 ILE B N 1
ATOM 1528 C CA . ILE B 1 46 ? -25.278 -13.479 116.840 1.00 88.26 45 ILE B CA 1
ATOM 1529 C C . ILE B 1 46 ? -25.047 -14.675 115.925 1.00 93.72 45 ILE B C 1
ATOM 1530 O O . ILE B 1 46 ? -25.148 -15.822 116.388 1.00 101.56 45 ILE B O 1
ATOM 1535 N N . ALA B 1 47 ? -24.710 -14.449 114.655 1.00 84.10 46 ALA B N 1
ATOM 1536 C CA . ALA B 1 47 ? -24.318 -15.490 113.717 1.00 74.98 46 ALA B CA 1
ATOM 1537 C C . ALA B 1 47 ? -22.841 -15.342 113.368 1.00 72.26 46 ALA B C 1
ATOM 1538 O O . ALA B 1 47 ? -22.258 -14.259 113.480 1.00 74.17 46 ALA B O 1
ATOM 1540 N N . THR B 1 48 ? -22.236 -16.447 112.937 1.00 68.68 47 THR B N 1
ATOM 1541 C CA . THR B 1 48 ? -20.805 -16.508 112.666 1.00 68.84 47 THR B CA 1
ATOM 1542 C C . THR B 1 48 ? -20.569 -16.638 111.168 1.00 65.23 47 THR B C 1
ATOM 1543 O O . THR B 1 48 ? -21.136 -17.525 110.520 1.00 66.39 47 THR B O 1
ATOM 1547 N N . GLY B 1 49 ? -19.730 -15.766 110.632 1.00 48.40 48 GLY B N 1
ATOM 1548 C CA . GLY B 1 49 ? -19.388 -15.799 109.215 1.00 44.54 48 GLY B CA 1
ATOM 1549 C C . GLY B 1 49 ? -20.342 -14.989 108.359 1.00 47.72 48 GLY B C 1
ATOM 1550 O O . GLY B 1 49 ? -21.520 -14.814 108.669 1.00 45.97 48 GLY B O 1
ATOM 1551 N N . ALA B 1 50 ? -19.816 -14.493 107.239 1.00 37.00 49 ALA B N 1
ATOM 1552 C CA . ALA B 1 50 ? -20.604 -13.614 106.385 1.00 38.63 49 ALA B CA 1
ATOM 1553 C C . ALA B 1 50 ? -21.789 -14.338 105.751 1.00 42.95 49 ALA B C 1
ATOM 1554 O O . ALA B 1 50 ? -22.832 -13.719 105.513 1.00 36.79 49 ALA B O 1
ATOM 1556 N N . VAL B 1 51 ? -21.656 -15.636 105.469 1.00 41.80 50 VAL B N 1
ATOM 1557 C CA . VAL B 1 51 ? -22.733 -16.353 104.788 1.00 33.97 50 VAL B CA 1
ATOM 1558 C C . VAL B 1 51 ? -23.946 -16.492 105.702 1.00 35.82 50 VAL B C 1
ATOM 1559 O O . VAL B 1 51 ? -25.079 -16.194 105.309 1.00 39.30 50 VAL B O 1
ATOM 1563 N N . ASN B 1 52 ? -23.734 -16.951 106.936 1.00 39.41 51 ASN B N 1
ATOM 1564 C CA . ASN B 1 52 ? -24.874 -17.160 107.821 1.00 42.71 51 ASN B CA 1
ATOM 1565 C C . ASN B 1 52 ? -25.438 -15.847 108.351 1.00 38.79 51 ASN B C 1
ATOM 1566 O O . ASN B 1 52 ? -26.639 -15.766 108.627 1.00 41.01 51 ASN B O 1
ATOM 1571 N N . ILE B 1 53 ? -24.602 -14.813 108.491 1.00 39.16 52 ILE B N 1
ATOM 1572 C CA . ILE B 1 53 ? -25.125 -13.493 108.843 1.00 36.86 52 ILE B CA 1
ATOM 1573 C C . ILE B 1 53 ? -26.067 -12.998 107.759 1.00 32.30 52 ILE B C 1
ATOM 1574 O O . ILE B 1 53 ? -27.169 -12.513 108.044 1.00 32.11 52 ILE B O 1
ATOM 1579 N N . ARG B 1 54 ? -25.657 -13.123 106.497 1.00 33.17 53 ARG B N 1
ATOM 1580 C CA . ARG B 1 54 ? -26.519 -12.677 105.407 1.00 27.08 53 ARG B CA 1
ATOM 1581 C C . ARG B 1 54 ? -27.818 -13.476 105.371 1.00 31.88 53 ARG B C 1
ATOM 1582 O O . ARG B 1 54 ? -28.907 -12.900 105.253 1.00 33.80 53 ARG B O 1
ATOM 1590 N N . ASN B 1 55 ? -27.726 -14.802 105.512 1.00 32.44 54 ASN B N 1
ATOM 1591 C CA . ASN B 1 55 ? -28.914 -15.641 105.431 1.00 32.78 54 ASN B CA 1
ATOM 1592 C C . ASN B 1 55 ? -29.888 -15.350 106.565 1.00 32.19 54 ASN B C 1
ATOM 1593 O O . ASN B 1 55 ? -31.102 -15.282 106.345 1.00 39.82 54 ASN B O 1
ATOM 1598 N N . LYS B 1 56 ? -29.383 -15.185 107.789 1.00 38.56 55 LYS B N 1
ATOM 1599 C CA . LYS B 1 56 ? -30.294 -14.936 108.900 1.00 44.11 55 LYS B CA 1
ATOM 1600 C C . LYS B 1 56 ? -30.926 -13.551 108.796 1.00 39.62 55 LYS B C 1
ATOM 1601 O O . LYS B 1 56 ? -32.100 -13.374 109.144 1.00 40.06 55 LYS B O 1
ATOM 1607 N N . ASN B 1 57 ? -30.179 -12.565 108.292 1.00 35.95 56 ASN B N 1
ATOM 1608 C CA . ASN B 1 57 ? -30.754 -11.244 108.064 1.00 32.00 56 ASN B CA 1
ATOM 1609 C C . ASN B 1 57 ? -31.841 -11.303 107.001 1.00 32.04 56 ASN B C 1
ATOM 1610 O O . ASN B 1 57 ? -32.925 -10.730 107.176 1.00 35.95 56 ASN B O 1
ATOM 1615 N N . ILE B 1 58 ? -31.578 -12.018 105.902 1.00 35.36 57 ILE B N 1
ATOM 1616 C CA . ILE B 1 58 ? -32.598 -12.210 104.871 1.00 29.33 57 ILE B CA 1
ATOM 1617 C C . ILE B 1 58 ? -33.819 -12.923 105.442 1.00 38.50 57 ILE B C 1
ATOM 1618 O O . ILE B 1 58 ? -34.960 -12.551 105.149 1.00 37.78 57 ILE B O 1
ATOM 1623 N N . ASP B 1 59 ? -33.603 -13.960 106.258 1.00 40.74 58 ASP B N 1
ATOM 1624 C CA . ASP B 1 59 ? -34.720 -14.639 106.912 1.00 45.82 58 ASP B CA 1
ATOM 1625 C C . ASP B 1 59 ? -35.585 -13.661 107.697 1.00 45.20 58 ASP B C 1
ATOM 1626 O O . ASP B 1 59 ? -36.818 -13.737 107.652 1.00 51.44 58 ASP B O 1
ATOM 1631 N N . MET B 1 60 ? -34.954 -12.733 108.424 1.00 41.23 59 MET B N 1
ATOM 1632 C CA . MET B 1 60 ? -35.718 -11.772 109.212 1.00 39.46 59 MET B CA 1
ATOM 1633 C C . MET B 1 60 ? -36.497 -10.807 108.320 1.00 40.23 59 MET B C 1
ATOM 1634 O O . MET B 1 60 ? -37.622 -10.419 108.650 1.00 41.90 59 MET B O 1
ATOM 1639 N N . ILE B 1 61 ? -35.927 -10.413 107.184 1.00 35.18 60 ILE B N 1
ATOM 1640 C CA . ILE B 1 61 ? -36.653 -9.536 106.271 1.00 32.85 60 ILE B CA 1
ATOM 1641 C C . ILE B 1 61 ? -37.867 -10.255 105.697 1.00 34.15 60 ILE B C 1
ATOM 1642 O O . ILE B 1 61 ? -38.954 -9.675 105.587 1.00 41.87 60 ILE B O 1
ATOM 1647 N N . ARG B 1 62 ? -37.712 -11.536 105.346 1.00 36.44 61 ARG B N 1
ATOM 1648 C CA . ARG B 1 62 ? -38.858 -12.303 104.859 1.00 40.09 61 ARG B CA 1
ATOM 1649 C C . ARG B 1 62 ? -39.941 -12.434 105.923 1.00 46.97 61 ARG B C 1
ATOM 1650 O O . ARG B 1 62 ? -41.134 -12.473 105.597 1.00 52.56 61 ARG B O 1
ATOM 1658 N N . ALA B 1 63 ? -39.547 -12.514 107.192 1.00 48.81 62 ALA B N 1
ATOM 1659 C CA . ALA B 1 63 ? -40.505 -12.701 108.272 1.00 49.23 62 ALA B CA 1
ATOM 1660 C C . ALA B 1 63 ? -41.151 -11.400 108.728 1.00 52.70 62 ALA B C 1
ATOM 1661 O O . ALA B 1 63 ? -42.232 -11.441 109.320 1.00 52.91 62 ALA B O 1
ATOM 1663 N N . CYS B 1 64 ? -40.528 -10.254 108.467 1.00 48.58 63 CYS B N 1
ATOM 1664 C CA . CYS B 1 64 ? -41.011 -9.014 109.057 1.00 49.41 63 CYS B CA 1
ATOM 1665 C C . CYS B 1 64 ? -42.312 -8.553 108.402 1.00 45.72 63 CYS B C 1
ATOM 1666 O O . CYS B 1 64 ? -42.703 -9.009 107.322 1.00 52.23 63 CYS B O 1
ATOM 1669 N N . ASP B 1 65 ? -43.004 -7.652 109.101 1.00 50.89 64 ASP B N 1
ATOM 1670 C CA . ASP B 1 65 ? -44.145 -6.924 108.560 1.00 55.17 64 ASP B CA 1
ATOM 1671 C C . ASP B 1 65 ? -43.716 -5.605 107.929 1.00 53.70 64 ASP B C 1
ATOM 1672 O O . ASP B 1 65 ? -44.265 -5.196 106.900 1.00 51.27 64 ASP B O 1
ATOM 1677 N N . ALA B 1 66 ? -42.737 -4.933 108.528 1.00 49.94 65 ALA B N 1
ATOM 1678 C CA . ALA B 1 66 ? -42.212 -3.685 108.002 1.00 46.74 65 ALA B CA 1
ATOM 1679 C C . ALA B 1 66 ? -40.722 -3.607 108.296 1.00 41.15 65 ALA B C 1
ATOM 1680 O O . ALA B 1 66 ? -40.187 -4.345 109.129 1.00 41.66 65 ALA B O 1
ATOM 1682 N N . ILE B 1 67 ? -40.053 -2.708 107.584 1.00 40.45 66 ILE B N 1
ATOM 1683 C CA . ILE B 1 67 ? -38.643 -2.411 107.794 1.00 37.08 66 ILE B CA 1
ATOM 1684 C C . ILE B 1 67 ? -38.535 -0.928 108.118 1.00 37.61 66 ILE B C 1
ATOM 1685 O O . ILE B 1 67 ? -39.167 -0.097 107.457 1.00 37.50 66 ILE B O 1
ATOM 1690 N N . ILE B 1 68 ? -37.800 -0.604 109.177 1.00 34.58 67 ILE B N 1
ATOM 1691 C CA . ILE B 1 68 ? -37.401 0.769 109.450 1.00 39.31 67 ILE B CA 1
ATOM 1692 C C . ILE B 1 68 ? -35.910 0.848 109.171 1.00 34.67 67 ILE B C 1
ATOM 1693 O O . ILE B 1 68 ? -35.098 0.263 109.900 1.00 39.23 67 ILE B O 1
ATOM 1698 N N . ALA B 1 69 ? -35.555 1.556 108.106 1.00 35.97 68 ALA B N 1
ATOM 1699 C CA . ALA B 1 69 ? -34.184 1.641 107.629 1.00 31.58 68 ALA B CA 1
ATOM 1700 C C . ALA B 1 69 ? -33.603 3.004 107.971 1.00 35.23 68 ALA B C 1
ATOM 1701 O O . ALA B 1 69 ? -34.188 4.037 107.635 1.00 33.77 68 ALA B O 1
ATOM 1703 N N . ASP B 1 70 ? -32.460 2.996 108.645 1.00 36.58 69 ASP B N 1
ATOM 1704 C CA . ASP B 1 70 ? -31.689 4.206 108.921 1.00 29.38 69 ASP B CA 1
ATOM 1705 C C . ASP B 1 70 ? -30.839 4.523 107.688 1.00 31.87 69 ASP B C 1
ATOM 1706 O O . ASP B 1 70 ? -29.796 3.906 107.467 1.00 29.31 69 ASP B O 1
ATOM 1711 N N . LEU B 1 71 ? -31.282 5.485 106.872 1.00 32.08 70 LEU B N 1
ATOM 1712 C CA . LEU B 1 71 ? -30.547 5.928 105.693 1.00 30.77 70 LEU B CA 1
ATOM 1713 C C . LEU B 1 71 ? -29.693 7.172 105.963 1.00 33.23 70 LEU B C 1
ATOM 1714 O O . LEU B 1 71 ? -29.392 7.941 105.044 1.00 33.20 70 LEU B O 1
ATOM 1719 N N . SER B 1 72 ? -29.285 7.371 107.209 1.00 31.30 71 SER B N 1
ATOM 1720 C CA . SER B 1 72 ? -28.397 8.471 107.551 1.00 36.65 71 SER B CA 1
ATOM 1721 C C . SER B 1 72 ? -27.072 8.340 106.798 1.00 34.02 71 SER B C 1
ATOM 1722 O O . SER B 1 72 ? -26.670 7.232 106.427 1.00 36.52 71 SER B O 1
ATOM 1725 N N . PRO B 1 73 ? -26.370 9.451 106.566 1.00 35.22 72 PRO B N 1
ATOM 1726 C CA . PRO B 1 73 ? -25.063 9.365 105.903 1.00 36.28 72 PRO B CA 1
ATOM 1727 C C . PRO B 1 73 ? -24.139 8.405 106.637 1.00 37.59 72 PRO B C 1
ATOM 1728 O O . PRO B 1 73 ? -24.046 8.413 107.871 1.00 38.91 72 PRO B O 1
ATOM 1732 N N . PHE B 1 74 ? -23.459 7.566 105.863 1.00 35.49 73 PHE B N 1
ATOM 1733 C CA . PHE B 1 74 ? -22.550 6.557 106.391 1.00 31.97 73 PHE B CA 1
ATOM 1734 C C . PHE B 1 74 ? -21.240 6.641 105.619 1.00 32.66 73 PHE B C 1
ATOM 1735 O O . PHE B 1 74 ? -21.190 6.262 104.442 1.00 36.39 73 PHE B O 1
ATOM 1743 N N . ARG B 1 75 ? -20.198 7.148 106.287 1.00 43.15 74 ARG B N 1
ATOM 1744 C CA . ARG B 1 75 ? -18.832 7.232 105.764 1.00 49.82 74 ARG B CA 1
ATOM 1745 C C . ARG B 1 75 ? -18.687 8.243 104.632 1.00 53.81 74 ARG B C 1
ATOM 1746 O O . ARG B 1 75 ? -17.569 8.594 104.242 1.00 64.45 74 ARG B O 1
ATOM 1754 N N . SER B 1 76 ? -19.805 8.706 104.095 1.00 43.69 75 SER B N 1
ATOM 1755 C CA . SER B 1 76 ? -19.831 9.781 103.119 1.00 40.83 75 SER B CA 1
ATOM 1756 C C . SER B 1 76 ? -21.151 10.515 103.307 1.00 42.67 75 SER B C 1
ATOM 1757 O O . SER B 1 76 ? -21.746 10.472 104.387 1.00 44.63 75 SER B O 1
ATOM 1760 N N . LYS B 1 77 ? -21.631 11.165 102.254 1.00 37.20 76 LYS B N 1
ATOM 1761 C CA . LYS B 1 77 ? -22.959 11.760 102.291 1.00 39.66 76 LYS B CA 1
ATOM 1762 C C . LYS B 1 77 ? -24.047 10.799 101.837 1.00 36.32 76 LYS B C 1
ATOM 1763 O O . LYS B 1 77 ? -25.225 11.176 101.829 1.00 37.28 76 LYS B O 1
ATOM 1769 N N . GLU B 1 78 ? -23.685 9.565 101.486 1.00 32.94 77 GLU B N 1
ATOM 1770 C CA . GLU B 1 78 ? -24.533 8.482 101.011 1.00 31.44 77 GLU B CA 1
ATOM 1771 C C . GLU B 1 78 ? -24.884 7.533 102.146 1.00 30.20 77 GLU B C 1
ATOM 1772 O O . GLU B 1 78 ? -24.053 7.285 103.023 1.00 32.86 77 GLU B O 1
ATOM 1778 N N . PRO B 1 79 ? -26.092 6.972 102.141 1.00 29.14 78 PRO B N 1
ATOM 1779 C CA . PRO B 1 79 ? -26.461 5.984 103.168 1.00 34.72 78 PRO B CA 1
ATOM 1780 C C . PRO B 1 79 ? -25.614 4.717 103.058 1.00 35.49 78 PRO B C 1
ATOM 1781 O O . PRO B 1 79 ? -24.798 4.547 102.153 1.00 32.14 78 PRO B O 1
ATOM 1785 N N . ASP B 1 80 ? -25.814 3.813 104.018 1.00 28.53 79 ASP B N 1
ATOM 1786 C CA . ASP B 1 80 ? -25.112 2.530 104.037 1.00 25.04 79 ASP B CA 1
ATOM 1787 C C . ASP B 1 80 ? -25.671 1.571 102.976 1.00 28.00 79 ASP B C 1
ATOM 1788 O O . ASP B 1 80 ? -26.880 1.337 102.915 1.00 25.95 79 ASP B O 1
ATOM 1793 N N . CYS B 1 81 ? -24.778 0.981 102.163 1.00 25.78 80 CYS B N 1
ATOM 1794 C CA . CYS B 1 81 ? -25.223 0.077 101.093 1.00 22.79 80 CYS B CA 1
ATOM 1795 C C . CYS B 1 81 ? -25.867 -1.194 101.623 1.00 25.23 80 CYS B C 1
ATOM 1796 O O . CYS B 1 81 ? -26.752 -1.752 100.966 1.00 23.55 80 CYS B O 1
ATOM 1801 N N . GLY B 1 82 ? -25.420 -1.703 102.775 1.00 22.21 81 GLY B N 1
ATOM 1802 C CA . GLY B 1 82 ? -26.052 -2.902 103.304 1.00 24.96 81 GLY B CA 1
ATOM 1803 C C . GLY B 1 82 ? -27.501 -2.661 103.680 1.00 27.13 81 GLY B C 1
ATOM 1804 O O . GLY B 1 82 ? -28.366 -3.512 103.458 1.00 27.74 81 GLY B O 1
ATOM 1805 N N . THR B 1 83 ? -27.786 -1.481 104.222 1.00 27.11 82 THR B N 1
ATOM 1806 C CA . THR B 1 83 ? -29.152 -1.089 104.540 1.00 22.56 82 THR B CA 1
ATOM 1807 C C . THR B 1 83 ? -29.964 -0.905 103.269 1.00 23.89 82 THR B C 1
ATOM 1808 O O . THR B 1 83 ? -31.132 -1.309 103.211 1.00 25.11 82 THR B O 1
ATOM 1812 N N . ALA B 1 84 ? -29.357 -0.274 102.266 1.00 22.39 83 ALA B N 1
ATOM 1813 C CA . ALA B 1 84 ? -29.989 -0.127 100.952 1.00 21.99 83 ALA B CA 1
ATOM 1814 C C . ALA B 1 84 ? -30.385 -1.481 100.369 1.00 23.56 83 ALA B C 1
ATOM 1815 O O . ALA B 1 84 ? -31.484 -1.639 99.822 1.00 24.63 83 ALA B O 1
ATOM 1817 N N . PHE B 1 85 ? -29.484 -2.466 100.449 1.00 23.65 84 PHE B N 1
ATOM 1818 C CA . PHE B 1 85 ? -29.793 -3.809 99.966 1.00 22.37 84 PHE B CA 1
ATOM 1819 C C . PHE B 1 85 ? -31.003 -4.377 100.683 1.00 21.63 84 PHE B C 1
ATOM 1820 O O . PHE B 1 85 ? -31.901 -4.953 100.057 1.00 23.63 84 PHE B O 1
ATOM 1828 N N . GLU B 1 86 ? -31.025 -4.252 102.010 1.00 22.44 85 GLU B N 1
ATOM 1829 C CA . GLU B 1 86 ? -32.116 -4.818 102.780 1.00 26.25 85 GLU B CA 1
ATOM 1830 C C . GLU B 1 86 ? -33.428 -4.128 102.454 1.00 27.26 85 GLU B C 1
ATOM 1831 O O . GLU B 1 86 ? -34.480 -4.774 102.430 1.00 26.67 85 GLU B O 1
ATOM 1837 N N . LEU B 1 87 ? -33.377 -2.826 102.173 1.00 27.77 86 LEU B N 1
ATOM 1838 C CA . LEU B 1 87 ? -34.578 -2.112 101.761 1.00 27.90 86 LEU B CA 1
ATOM 1839 C C . LEU B 1 87 ? -35.087 -2.630 100.424 1.00 24.04 86 LEU B C 1
ATOM 1840 O O . LEU B 1 87 ? -36.300 -2.787 100.242 1.00 27.42 86 LEU B O 1
ATOM 1845 N N . GLY B 1 88 ? -34.172 -2.909 99.485 1.00 24.88 87 GLY B N 1
ATOM 1846 C CA . GLY B 1 88 ? -34.578 -3.446 98.190 1.00 28.26 87 GLY B CA 1
ATOM 1847 C C . GLY B 1 88 ? -35.161 -4.842 98.311 1.00 28.65 87 GLY B C 1
ATOM 1848 O O . GLY B 1 88 ? -36.138 -5.182 97.640 1.00 26.43 87 GLY B O 1
ATOM 1849 N N . TYR B 1 89 ? -34.561 -5.669 99.169 1.00 25.85 88 TYR B N 1
ATOM 1850 C CA . TYR B 1 89 ? -35.099 -6.996 99.437 1.00 27.53 88 TYR B CA 1
ATOM 1851 C C . TYR B 1 89 ? -36.519 -6.896 99.982 1.00 27.14 88 TYR B C 1
ATOM 1852 O O . TYR B 1 89 ? -37.439 -7.573 99.503 1.00 29.27 88 TYR B O 1
ATOM 1861 N N . ALA B 1 90 ? -36.717 -6.016 100.969 1.00 26.75 89 ALA B N 1
ATOM 1862 C CA . ALA B 1 90 ? -38.038 -5.811 101.548 1.00 29.75 89 ALA B CA 1
ATOM 1863 C C . ALA B 1 90 ? -39.013 -5.235 100.521 1.00 33.51 89 ALA B C 1
ATOM 1864 O O . ALA B 1 90 ? -40.190 -5.603 100.507 1.00 33.79 89 ALA B O 1
ATOM 1866 N N . ALA B 1 91 ? -38.540 -4.337 99.647 1.00 30.79 90 ALA B N 1
ATOM 1867 C CA . ALA B 1 91 ? -39.426 -3.731 98.654 1.00 40.25 90 ALA B CA 1
ATOM 1868 C C . ALA B 1 91 ? -39.926 -4.767 97.657 1.00 32.03 90 ALA B C 1
ATOM 1869 O O . ALA B 1 91 ? -41.095 -4.737 97.243 1.00 35.96 90 ALA B O 1
ATOM 1871 N N . ALA B 1 92 ? -39.054 -5.693 97.261 1.00 28.66 91 ALA B N 1
ATOM 1872 C CA . ALA B 1 92 ? -39.461 -6.728 96.317 1.00 31.65 91 ALA B CA 1
ATOM 1873 C C . ALA B 1 92 ? -40.512 -7.657 96.921 1.00 36.98 91 ALA B C 1
ATOM 1874 O O . ALA B 1 92 ? -41.340 -8.222 96.191 1.00 34.37 91 ALA B O 1
ATOM 1876 N N . LEU B 1 93 ? -40.507 -7.813 98.242 1.00 37.35 92 LEU B N 1
ATOM 1877 C CA . LEU B 1 93 ? -41.460 -8.655 98.957 1.00 33.85 92 LEU B CA 1
ATOM 1878 C C . LEU B 1 93 ? -42.733 -7.912 99.346 1.00 40.17 92 LEU B C 1
ATOM 1879 O O . LEU B 1 93 ? -43.641 -8.517 99.931 1.00 39.50 92 LEU B O 1
ATOM 1884 N N . GLY B 1 94 ? -42.836 -6.627 99.024 1.00 36.30 93 GLY B N 1
ATOM 1885 C CA . GLY B 1 94 ? -44.034 -5.885 99.345 1.00 39.48 93 GLY B CA 1
ATOM 1886 C C . GLY B 1 94 ? -44.183 -5.521 100.800 1.00 44.54 93 GLY B C 1
ATOM 1887 O O . GLY B 1 94 ? -45.304 -5.285 101.255 1.00 45.76 93 GLY B O 1
ATOM 1888 N N . LYS B 1 95 ? -43.084 -5.469 101.550 1.00 36.40 94 LYS B N 1
ATOM 1889 C CA . LYS B 1 95 ? -43.149 -5.067 102.945 1.00 39.94 94 LYS B CA 1
ATOM 1890 C C . LYS B 1 95 ? -43.468 -3.579 103.054 1.00 37.65 94 LYS B C 1
ATOM 1891 O O . LYS B 1 95 ? -43.306 -2.808 102.105 1.00 41.40 94 LYS B O 1
ATOM 1897 N N . VAL B 1 96 ? -43.934 -3.181 104.236 1.00 42.05 95 VAL B N 1
ATOM 1898 C CA . VAL B 1 96 ? -44.062 -1.765 104.556 1.00 42.57 95 VAL B CA 1
ATOM 1899 C C . VAL B 1 96 ? -42.670 -1.165 104.696 1.00 42.49 95 VAL B C 1
ATOM 1900 O O . VAL B 1 96 ? -41.840 -1.658 105.470 1.00 43.28 95 VAL B O 1
ATOM 1904 N N . LEU B 1 97 ? -42.410 -0.094 103.955 1.00 38.86 96 LEU B N 1
ATOM 1905 C CA . LEU B 1 97 ? -41.083 0.511 103.897 1.00 39.91 96 LEU B CA 1
ATOM 1906 C C . LEU B 1 97 ? -41.113 1.854 104.609 1.00 40.21 96 LEU B C 1
ATOM 1907 O O . LEU B 1 97 ? -41.839 2.761 104.194 1.00 41.63 96 LEU B O 1
ATOM 1912 N N . LEU B 1 98 ? -40.304 1.982 105.659 1.00 41.02 97 LEU B N 1
ATOM 1913 C CA . LEU B 1 98 ? -40.158 3.223 106.407 1.00 41.01 97 LEU B CA 1
ATOM 1914 C C . LEU B 1 98 ? -38.676 3.539 106.503 1.00 38.37 97 LEU B C 1
ATOM 1915 O O . LEU B 1 98 ? -37.860 2.641 106.723 1.00 39.85 97 LEU B O 1
ATOM 1920 N N . THR B 1 99 ? -38.328 4.804 106.291 1.00 37.19 98 THR B N 1
ATOM 1921 C CA . THR B 1 99 ? -36.935 5.233 106.297 1.00 41.93 98 THR B CA 1
ATOM 1922 C C . THR B 1 99 ? -36.807 6.527 107.082 1.00 41.64 98 THR B C 1
ATOM 1923 O O . THR B 1 99 ? -37.773 7.275 107.246 1.00 38.97 98 THR B O 1
ATOM 1927 N N . PHE B 1 100 ? -35.593 6.787 107.566 1.00 37.98 99 PHE B N 1
ATOM 1928 C CA . PHE B 1 100 ? -35.303 8.070 108.185 1.00 38.07 99 PHE B CA 1
ATOM 1929 C C . PHE B 1 100 ? -33.848 8.424 107.916 1.00 36.25 99 PHE B C 1
ATOM 1930 O O . PHE B 1 100 ? -33.055 7.595 107.459 1.00 38.32 99 PHE B O 1
ATOM 1938 N N . SER B 1 101 ? -33.519 9.686 108.159 1.00 38.59 100 SER B N 1
ATOM 1939 C CA . SER B 1 101 ? -32.143 10.144 108.055 1.00 39.86 100 SER B CA 1
ATOM 1940 C C . SER B 1 101 ? -31.951 11.314 109.008 1.00 41.53 100 SER B C 1
ATOM 1941 O O . SER B 1 101 ? -32.856 12.128 109.203 1.00 42.09 100 SER B O 1
ATOM 1944 N N . THR B 1 102 ? -30.765 11.387 109.609 1.00 39.64 101 THR B N 1
ATOM 1945 C CA . THR B 1 102 ? -30.440 12.545 110.435 1.00 42.78 101 THR B CA 1
ATOM 1946 C C . THR B 1 102 ? -30.143 13.790 109.607 1.00 45.74 101 THR B C 1
ATOM 1947 O O . THR B 1 102 ? -29.963 14.870 110.179 1.00 51.06 101 THR B O 1
ATOM 1951 N N . ASP B 1 103 ? -30.090 13.665 108.280 1.00 47.17 102 ASP B N 1
ATOM 1952 C CA . ASP B 1 103 ? -29.820 14.789 107.384 1.00 52.02 102 ASP B CA 1
ATOM 1953 C C . ASP B 1 103 ? -30.739 14.621 106.180 1.00 50.86 102 ASP B C 1
ATOM 1954 O O . ASP B 1 103 ? -30.445 13.835 105.275 1.00 44.55 102 ASP B O 1
ATOM 1959 N N . THR B 1 104 ? -31.853 15.351 106.168 1.00 51.49 103 THR B N 1
ATOM 1960 C CA . THR B 1 104 ? -32.823 15.217 105.090 1.00 48.59 103 THR B CA 1
ATOM 1961 C C . THR B 1 104 ? -32.736 16.347 104.064 1.00 48.52 103 THR B C 1
ATOM 1962 O O . THR B 1 104 ? -33.685 16.551 103.300 1.00 50.82 103 THR B O 1
ATOM 1966 N N . ARG B 1 105 ? -31.621 17.076 104.023 1.00 49.20 104 ARG B N 1
ATOM 1967 C CA . ARG B 1 105 ? -31.432 18.075 102.982 1.00 50.28 104 ARG B CA 1
ATOM 1968 C C . ARG B 1 105 ? -31.366 17.386 101.619 1.00 51.53 104 ARG B C 1
ATOM 1969 O O . ARG B 1 105 ? -30.892 16.254 101.520 1.00 53.69 104 ARG B O 1
ATOM 1977 N N . PRO B 1 106 ? -31.841 18.037 100.556 1.00 50.29 105 PRO B N 1
ATOM 1978 C CA . PRO B 1 106 ? -31.713 17.440 99.219 1.00 44.75 105 PRO B CA 1
ATOM 1979 C C . PRO B 1 106 ? -30.259 17.157 98.874 1.00 43.97 105 PRO B C 1
ATOM 1980 O O . PRO B 1 106 ? -29.342 17.812 99.373 1.00 48.99 105 PRO B O 1
ATOM 1984 N N . MET B 1 107 ? -30.056 16.161 97.998 1.00 43.21 106 MET B N 1
ATOM 1985 C CA . MET B 1 107 ? -28.699 15.735 97.665 1.00 42.21 106 MET B CA 1
ATOM 1986 C C . MET B 1 107 ? -27.865 16.894 97.130 1.00 50.34 106 MET B C 1
ATOM 1987 O O . MET B 1 107 ? -26.684 17.028 97.471 1.00 46.61 106 MET B O 1
ATOM 1992 N N . VAL B 1 108 ? -28.464 17.740 96.288 1.00 50.60 107 VAL B N 1
ATOM 1993 C CA . VAL B 1 108 ? -27.726 18.854 95.700 1.00 47.88 107 VAL B CA 1
ATOM 1994 C C . VAL B 1 108 ? -27.275 19.827 96.783 1.00 56.14 107 VAL B C 1
ATOM 1995 O O . VAL B 1 108 ? -26.194 20.422 96.688 1.00 51.36 107 VAL B O 1
ATOM 1999 N N . GLU B 1 109 ? -28.077 19.989 97.837 1.00 55.71 108 GLU B N 1
ATOM 2000 C CA . GLU B 1 109 ? -27.654 20.805 98.972 1.00 58.62 108 GLU B CA 1
ATOM 2001 C C . GLU B 1 109 ? -26.463 20.172 99.680 1.00 55.92 108 GLU B C 1
ATOM 2002 O O . GLU B 1 109 ? -25.462 20.842 99.960 1.00 55.62 108 GLU B O 1
ATOM 2008 N N . LYS B 1 110 ? -26.558 18.870 99.973 1.00 48.72 109 LYS B N 1
ATOM 2009 C CA . LYS B 1 110 ? -25.479 18.164 100.656 1.00 49.18 109 LYS B CA 1
ATOM 2010 C C . LYS B 1 110 ? -24.171 18.265 99.886 1.00 54.65 109 LYS B C 1
ATOM 2011 O O . LYS B 1 110 ? -23.107 18.474 100.479 1.00 53.39 109 LYS B O 1
ATOM 2017 N N . TYR B 1 111 ? -24.228 18.109 98.563 1.00 53.18 110 TYR B N 1
ATOM 2018 C CA . TYR B 1 111 ? -23.018 18.085 97.757 1.00 45.66 110 TYR B CA 1
ATOM 2019 C C . TYR B 1 111 ? -22.559 19.470 97.319 1.00 58.53 110 TYR B C 1
ATOM 2020 O O . TYR B 1 111 ? -21.369 19.649 97.041 1.00 58.44 110 TYR B O 1
ATOM 2029 N N . GLY B 1 112 ? -23.459 20.452 97.269 1.00 61.04 111 GLY B N 1
ATOM 2030 C CA . GLY B 1 112 ? -23.108 21.804 96.892 1.00 62.80 111 GLY B CA 1
ATOM 2031 C C . GLY B 1 112 ? -23.287 22.124 95.422 1.00 69.07 111 GLY B C 1
ATOM 2032 O O . GLY B 1 112 ? -23.363 23.306 95.064 1.00 65.66 111 GLY B O 1
ATOM 2033 N N . SER B 1 113 ? -23.356 21.108 94.561 1.00 65.65 112 SER B N 1
ATOM 2034 C CA . SER B 1 113 ? -23.581 21.309 93.136 1.00 68.77 112 SER B CA 1
ATOM 2035 C C . SER B 1 113 ? -24.279 20.078 92.576 1.00 65.72 112 SER B C 1
ATOM 2036 O O . SER B 1 113 ? -24.599 19.133 93.306 1.00 49.44 112 SER B O 1
ATOM 2039 N N . GLU B 1 114 ? -24.519 20.095 91.264 1.00 64.88 113 GLU B N 1
ATOM 2040 C CA . GLU B 1 114 ? -25.072 18.945 90.561 1.00 58.45 113 GLU B CA 1
ATOM 2041 C C . GLU B 1 114 ? -23.991 17.999 90.052 1.00 55.36 113 GLU B C 1
ATOM 2042 O O . GLU B 1 114 ? -24.305 17.052 89.322 1.00 49.23 113 GLU B O 1
ATOM 2048 N N . MET B 1 115 ? -22.730 18.238 90.417 1.00 51.40 114 MET B N 1
ATOM 2049 C CA . MET B 1 115 ? -21.638 17.322 90.113 1.00 50.75 114 MET B CA 1
ATOM 2050 C C . MET B 1 115 ? -20.594 17.417 91.213 1.00 53.95 114 MET B C 1
ATOM 2051 O O . MET B 1 115 ? -20.222 18.518 91.627 1.00 59.55 114 MET B O 1
ATOM 2056 N N . ALA B 1 116 ? -20.123 16.265 91.678 1.00 51.28 115 ALA B N 1
ATOM 2057 C CA . ALA B 1 116 ? -19.022 16.208 92.624 1.00 61.44 115 ALA B CA 1
ATOM 2058 C C . ALA B 1 116 ? -18.141 15.035 92.239 1.00 59.90 115 ALA B C 1
ATOM 2059 O O . ALA B 1 116 ? -18.653 13.952 91.947 1.00 49.04 115 ALA B O 1
ATOM 2061 N N . ASP B 1 117 ? -16.827 15.260 92.212 1.00 66.58 116 ASP B N 1
ATOM 2062 C CA . ASP B 1 117 ? -15.863 14.213 91.867 1.00 74.77 116 ASP B CA 1
ATOM 2063 C C . ASP B 1 117 ? -16.176 13.594 90.506 1.00 61.13 116 ASP B C 1
ATOM 2064 O O . ASP B 1 117 ? -16.037 12.385 90.308 1.00 58.98 116 ASP B O 1
ATOM 2069 N N . GLY B 1 118 ? -16.621 14.428 89.567 1.00 56.87 117 GLY B N 1
ATOM 2070 C CA . GLY B 1 118 ? -16.879 13.972 88.214 1.00 51.12 117 GLY B CA 1
ATOM 2071 C C . GLY B 1 118 ? -18.153 13.182 88.023 1.00 52.78 117 GLY B C 1
ATOM 2072 O O . GLY B 1 118 ? -18.376 12.666 86.924 1.00 49.44 117 GLY B O 1
ATOM 2073 N N . LEU B 1 119 ? -19.002 13.094 89.047 1.00 49.80 118 LEU B N 1
ATOM 2074 C CA . LEU B 1 119 ? -20.214 12.283 89.025 1.00 50.69 118 LEU B CA 1
ATOM 2075 C C . LEU B 1 119 ? -21.415 13.167 89.321 1.00 51.86 118 LEU B C 1
ATOM 2076 O O . LEU B 1 119 ? -21.384 13.960 90.266 1.00 44.79 118 LEU B O 1
ATOM 2081 N N A SER B 1 120 ? -22.471 13.022 88.522 0.43 42.09 119 SER B N 1
ATOM 2082 N N B SER B 1 120 ? -22.475 13.024 88.527 0.57 41.54 119 SER B N 1
ATOM 2083 C CA A SER B 1 120 ? -23.644 13.868 88.683 0.43 42.95 119 SER B CA 1
ATOM 2084 C CA B SER B 1 120 ? -23.622 13.908 88.680 0.57 42.96 119 SER B CA 1
ATOM 2085 C C A SER B 1 120 ? -24.336 13.585 90.012 0.43 41.36 119 SER B C 1
ATOM 2086 C C B SER B 1 120 ? -24.405 13.570 89.948 0.57 41.72 119 SER B C 1
ATOM 2087 O O A SER B 1 120 ? -24.230 12.497 90.586 0.43 39.88 119 SER B O 1
ATOM 2088 O O B SER B 1 120 ? -24.414 12.430 90.421 0.57 40.73 119 SER B O 1
ATOM 2093 N N . VAL B 1 121 ? -25.054 14.593 90.499 1.00 41.52 120 VAL B N 1
ATOM 2094 C CA . VAL B 1 121 ? -25.809 14.509 91.743 1.00 47.61 120 VAL B CA 1
ATOM 2095 C C . VAL B 1 121 ? -27.289 14.591 91.403 1.00 46.20 120 VAL B C 1
ATOM 2096 O O . VAL B 1 121 ? -27.723 15.542 90.740 1.00 47.78 120 VAL B O 1
ATOM 2100 N N . GLU B 1 122 ? -28.060 13.602 91.857 1.00 44.14 121 GLU B N 1
ATOM 2101 C CA . GLU B 1 122 ? -29.490 13.577 91.575 1.00 36.59 121 GLU B CA 1
ATOM 2102 C C . GLU B 1 122 ? -30.165 14.824 92.125 1.00 51.89 121 GLU B C 1
ATOM 2103 O O . GLU B 1 122 ? -29.849 15.289 93.225 1.00 47.80 121 GLU B O 1
ATOM 2109 N N . ASN B 1 123 ? -31.109 15.358 91.352 1.00 52.33 122 ASN B N 1
ATOM 2110 C CA . ASN B 1 123 ? -31.725 16.653 91.630 1.00 55.12 122 ASN B CA 1
ATOM 2111 C C . ASN B 1 123 ? -33.250 16.515 91.601 1.00 45.45 122 ASN B C 1
ATOM 2112 O O . ASN B 1 123 ? -33.943 17.108 90.773 1.00 55.48 122 ASN B O 1
ATOM 2117 N N . PHE B 1 124 ? -33.776 15.711 92.529 1.00 53.34 123 PHE B N 1
ATOM 2118 C CA . PHE B 1 124 ? -35.211 15.464 92.629 1.00 47.13 123 PHE B CA 1
ATOM 2119 C C . PHE B 1 124 ? -35.780 15.905 93.973 1.00 48.88 123 PHE B C 1
ATOM 2120 O O . PHE B 1 124 ? -36.855 15.442 94.367 1.00 51.64 123 PHE B O 1
ATOM 2128 N N . GLY B 1 125 ? -35.088 16.798 94.679 1.00 50.64 124 GLY B N 1
ATOM 2129 C CA . GLY B 1 125 ? -35.557 17.239 95.975 1.00 51.55 124 GLY B CA 1
ATOM 2130 C C . GLY B 1 125 ? -35.498 16.18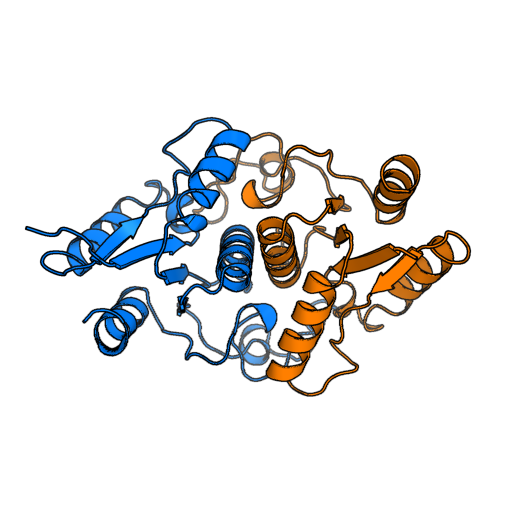3 97.049 1.00 49.46 124 GLY B C 1
ATOM 2131 O O . GLY B 1 125 ? -36.110 16.354 98.110 1.00 53.82 124 GLY B O 1
ATOM 2132 N N . LEU B 1 126 ? -34.767 15.091 96.805 1.00 47.72 125 LEU B N 1
ATOM 2133 C CA . LEU B 1 126 ? -34.685 13.940 97.681 1.00 44.16 125 LEU B CA 1
ATOM 2134 C C . LEU B 1 126 ? -33.349 13.916 98.420 1.00 42.53 125 LEU B C 1
ATOM 2135 O O . LEU B 1 126 ? -32.326 14.361 97.886 1.00 41.67 125 LEU B O 1
ATOM 2140 N N . PRO B 1 127 ? -33.325 13.393 99.650 1.00 42.02 126 PRO B N 1
ATOM 2141 C CA . PRO B 1 127 ? -32.084 13.395 100.438 1.00 40.33 126 PRO B CA 1
ATOM 2142 C C . PRO B 1 127 ? -31.082 12.318 100.052 1.00 40.44 126 PRO B C 1
ATOM 2143 O O . PRO B 1 127 ? -29.935 12.381 100.515 1.00 41.32 126 PRO B O 1
ATOM 2147 N N . PHE B 1 128 ? -31.463 11.347 99.224 1.00 36.51 127 PHE B N 1
ATOM 2148 C CA . PHE B 1 128 ? -30.562 10.265 98.838 1.00 30.96 127 PHE B CA 1
ATOM 2149 C C . PHE B 1 128 ? -31.055 9.672 97.527 1.00 29.17 127 PHE B C 1
ATOM 2150 O O . PHE B 1 128 ? -32.020 10.152 96.926 1.00 37.25 127 PHE B O 1
ATOM 2158 N N . ASN B 1 129 ? -30.378 8.606 97.106 1.00 27.92 128 ASN B N 1
ATOM 2159 C CA . ASN B 1 129 ? -30.638 7.956 95.827 1.00 29.74 128 ASN B CA 1
ATOM 2160 C C . ASN B 1 129 ? -32.125 7.649 95.658 1.00 28.97 128 ASN B C 1
ATOM 2161 O O . ASN B 1 129 ? -32.774 7.126 96.569 1.00 30.27 128 ASN B O 1
ATOM 2166 N N . LEU B 1 130 ? -32.674 7.993 94.485 1.00 32.13 129 LEU B N 1
ATOM 2167 C CA . LEU B 1 130 ? -34.122 7.927 94.312 1.00 35.16 129 LEU B CA 1
ATOM 2168 C C . LEU B 1 130 ? -34.675 6.510 94.434 1.00 28.76 129 LEU B C 1
ATOM 2169 O O . LEU B 1 130 ? -35.872 6.354 94.697 1.00 33.47 129 LEU B O 1
ATOM 2174 N N . MET B 1 131 ? -33.860 5.475 94.210 1.00 26.93 130 MET B N 1
ATOM 2175 C CA . MET B 1 131 ? -34.358 4.115 94.405 1.00 24.06 130 MET B CA 1
ATOM 2176 C C . MET B 1 131 ? -34.812 3.876 95.849 1.00 27.08 130 MET B C 1
ATOM 2177 O O . MET B 1 131 ? -35.666 3.016 96.093 1.00 28.34 130 MET B O 1
ATOM 2182 N N . LEU B 1 132 ? -34.261 4.618 96.811 1.00 26.19 131 LEU B N 1
ATOM 2183 C CA . LEU B 1 132 ? -34.553 4.388 98.226 1.00 27.57 131 LEU B CA 1
ATOM 2184 C C . LEU B 1 132 ? -35.826 5.068 98.688 1.00 33.04 131 LEU B C 1
ATOM 2185 O O . LEU B 1 132 ? -36.130 5.030 99.888 1.00 38.41 131 LEU B O 1
ATOM 2190 N N . HIS B 1 133 ? -36.571 5.681 97.773 1.00 31.83 132 HIS B N 1
ATOM 2191 C CA . HIS B 1 133 ? -37.698 6.533 98.111 1.00 35.48 132 HIS B CA 1
ATOM 2192 C C . HIS B 1 133 ? -38.916 6.026 97.363 1.00 38.11 132 HIS B C 1
ATOM 2193 O O . HIS B 1 133 ? -38.928 6.043 96.133 1.00 41.21 132 HIS B O 1
ATOM 2200 N N . ASP B 1 134 ? -39.943 5.595 98.097 1.00 41.37 133 ASP B N 1
ATOM 2201 C CA . ASP B 1 134 ? -41.125 4.994 97.491 1.00 39.38 133 ASP B CA 1
ATOM 2202 C C . ASP B 1 134 ? -42.351 5.901 97.533 1.00 48.95 133 ASP B C 1
ATOM 2203 O O . ASP B 1 134 ? -43.462 5.433 97.265 1.00 50.01 133 ASP B O 1
ATOM 2208 N N . GLY B 1 135 ? -42.183 7.181 97.877 1.00 49.40 134 GLY B N 1
ATOM 2209 C CA . GLY B 1 135 ? -43.276 8.130 97.973 1.00 53.09 134 GLY B CA 1
ATOM 2210 C C . GLY B 1 135 ? -43.600 8.557 99.393 1.00 58.57 134 GLY B C 1
ATOM 2211 O O . GLY B 1 135 ? -44.117 9.665 99.595 1.00 59.80 134 GLY B O 1
ATOM 2212 N N . THR B 1 136 ? -43.318 7.705 100.376 1.00 50.74 135 THR B N 1
ATOM 2213 C CA . THR B 1 136 ? -43.550 8.066 101.766 1.00 51.12 135 THR B CA 1
ATOM 2214 C C . THR B 1 136 ? -42.517 9.095 102.211 1.00 49.18 135 THR B C 1
ATOM 2215 O O . THR B 1 136 ? -41.382 9.112 101.724 1.00 49.80 135 THR B O 1
ATOM 2219 N N . ASP B 1 13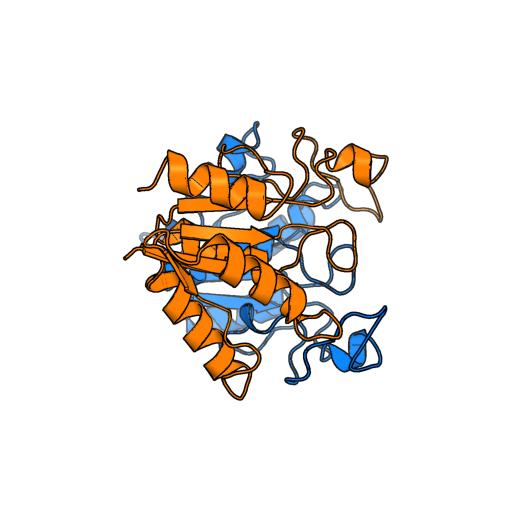7 ? -42.926 9.970 103.131 1.00 51.01 136 ASP B N 1
ATOM 2220 C CA . ASP B 1 137 ? -42.014 10.979 103.648 1.00 46.07 136 ASP B CA 1
ATOM 2221 C C . ASP B 1 137 ? -40.807 10.310 104.297 1.00 43.16 136 ASP B C 1
ATOM 2222 O O . ASP B 1 137 ? -40.892 9.199 104.825 1.00 45.75 136 ASP B O 1
ATOM 2227 N N . VAL B 1 138 ? -39.671 10.990 104.240 1.00 49.59 137 VAL B N 1
ATOM 2228 C CA . VAL B 1 138 ? -38.472 10.544 104.939 1.00 46.67 137 VAL B CA 1
ATOM 2229 C C . VAL B 1 138 ? -38.499 11.164 106.328 1.00 48.08 137 VAL B C 1
ATOM 2230 O O . VAL B 1 138 ? -38.540 12.391 106.471 1.00 47.60 137 VAL B O 1
ATOM 2234 N N . PHE B 1 139 ? -38.503 10.317 107.352 1.00 45.52 138 PHE B N 1
ATOM 2235 C CA . PHE B 1 139 ? -38.651 10.791 108.715 1.00 48.04 138 PHE B CA 1
ATOM 2236 C C . PHE B 1 139 ? -37.303 11.252 109.263 1.00 44.95 138 PHE B C 1
ATOM 2237 O O . PHE B 1 139 ? -36.254 11.072 108.640 1.00 49.30 138 PHE B O 1
ATOM 2245 N N . ASP B 1 140 ? -37.342 11.876 110.440 1.00 47.09 139 ASP B N 1
ATOM 2246 C CA . ASP B 1 140 ? -36.148 12.472 111.024 1.00 52.96 139 ASP B CA 1
ATOM 2247 C C . ASP B 1 140 ? -35.420 11.546 111.983 1.00 47.64 139 ASP B C 1
ATOM 2248 O O . ASP B 1 140 ? -34.275 11.837 112.348 1.00 55.38 139 ASP B O 1
ATOM 2253 N N . SER B 1 141 ? -36.049 10.455 112.407 1.00 48.58 140 SER B N 1
ATOM 2254 C CA . SER B 1 141 ? -35.496 9.619 113.462 1.00 44.36 140 SER B CA 1
ATOM 2255 C C . SER B 1 141 ? -36.235 8.292 113.466 1.00 50.46 140 SER B C 1
ATOM 2256 O O . SER B 1 141 ? -37.286 8.144 112.836 1.00 53.39 140 SER B O 1
ATOM 2259 N N . PHE B 1 142 ? -35.670 7.324 114.196 1.00 47.31 141 PHE B N 1
ATOM 2260 C CA . PHE B 1 142 ? -36.375 6.063 114.393 1.00 53.85 141 PHE B CA 1
ATOM 2261 C C . PHE B 1 142 ? -37.707 6.289 115.096 1.00 53.85 141 PHE B C 1
ATOM 2262 O O . PHE B 1 142 ? -38.716 5.671 114.736 1.00 50.07 141 PHE B O 1
ATOM 2270 N N . GLU B 1 143 ? -37.727 7.172 116.101 1.00 57.64 142 GLU B N 1
ATOM 2271 C CA . GLU B 1 143 ? -38.964 7.463 116.822 1.00 60.90 142 GLU B CA 1
ATOM 2272 C C . GLU B 1 143 ? -40.050 7.968 115.881 1.00 60.18 142 GLU B C 1
ATOM 2273 O O . GLU B 1 143 ? -41.205 7.539 115.964 1.00 57.87 142 GLU B O 1
ATOM 2279 N N . ALA B 1 144 ? -39.701 8.889 114.980 1.00 51.13 143 ALA B N 1
ATOM 2280 C CA . ALA B 1 144 ? -40.700 9.410 114.056 1.00 55.22 143 ALA B CA 1
ATOM 2281 C C . ALA B 1 144 ? -41.205 8.310 113.128 1.00 52.57 143 ALA B C 1
ATOM 2282 O O . ALA B 1 144 ? -42.413 8.173 112.909 1.00 54.48 143 ALA B O 1
ATOM 2284 N N . ALA B 1 145 ? -40.292 7.495 112.591 1.00 49.95 144 ALA B N 1
ATOM 2285 C CA . ALA B 1 145 ? -40.703 6.383 111.739 1.00 50.64 144 ALA B CA 1
ATOM 2286 C C . ALA B 1 145 ? -41.532 5.365 112.516 1.00 50.97 144 ALA B C 1
ATOM 2287 O O . ALA B 1 145 ? -42.510 4.819 111.992 1.00 51.07 144 ALA B O 1
ATOM 2289 N N . PHE B 1 146 ? -41.156 5.090 113.767 1.00 47.97 145 PHE B N 1
ATOM 2290 C CA . PHE B 1 146 ? -41.905 4.104 114.537 1.00 49.90 145 PHE B CA 1
ATOM 2291 C C . PHE B 1 146 ? -43.268 4.644 114.952 1.00 58.99 145 PHE B C 1
ATOM 2292 O O . PHE B 1 146 ? -44.247 3.892 114.999 1.00 60.50 145 PHE B O 1
ATOM 2300 N N . ALA B 1 147 ? -43.350 5.942 115.260 1.00 68.32 146 ALA B N 1
ATOM 2301 C CA . ALA B 1 147 ? -44.640 6.543 115.592 1.00 67.76 146 ALA B CA 1
ATOM 2302 C C . ALA B 1 147 ? -45.572 6.527 114.388 1.00 68.10 146 ALA B C 1
ATOM 2303 O O . ALA B 1 147 ? -46.786 6.343 114.529 1.00 75.18 146 ALA B O 1
ATOM 2305 N N . TYR B 1 148 ? -45.019 6.728 113.194 1.00 61.80 147 TYR B N 1
ATOM 2306 C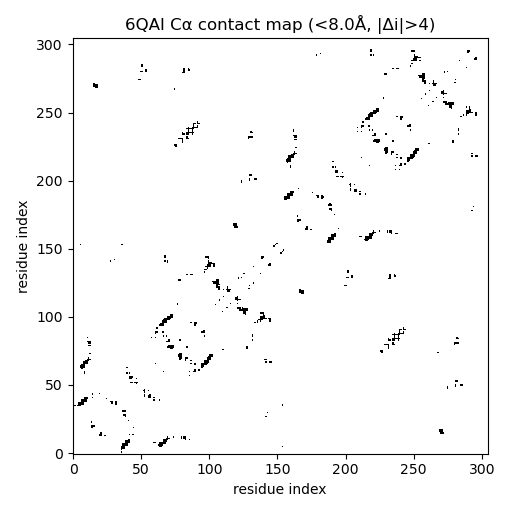 CA . TYR B 1 148 ? -45.810 6.598 111.976 1.00 64.99 147 TYR B CA 1
ATOM 2307 C C . TYR B 1 148 ? -46.320 5.170 111.803 1.00 69.92 147 TYR B C 1
ATOM 2308 O O . TYR B 1 148 ? -47.474 4.962 111.412 1.00 72.00 147 TYR B O 1
ATOM 2317 N N . PHE B 1 149 ? -45.479 4.173 112.103 1.00 66.94 148 PHE B N 1
ATOM 2318 C CA . PHE B 1 149 ? -45.896 2.778 111.985 1.00 59.51 148 PHE B CA 1
ATOM 2319 C C . PHE B 1 149 ? -47.106 2.484 112.872 1.00 62.46 148 PHE B C 1
ATOM 2320 O O . PHE B 1 149 ? -48.129 1.979 112.398 1.00 64.88 148 PHE B O 1
ATOM 2328 N N . VAL B 1 150 ? -47.007 2.796 114.167 1.00 62.65 149 VAL B N 1
ATOM 2329 C CA . VAL B 1 150 ? -48.055 2.389 115.103 1.00 71.18 149 VAL B CA 1
ATOM 2330 C C . VAL B 1 150 ? -49.394 3.025 114.752 1.00 79.45 149 VAL B C 1
ATOM 2331 O O . VAL B 1 150 ? -50.449 2.404 114.936 1.00 84.44 149 VAL B O 1
ATOM 2335 N N . GLU B 1 151 ? -49.387 4.252 114.229 1.00 74.90 150 GLU B N 1
ATOM 2336 C CA . GLU B 1 151 ? -50.652 4.887 113.884 1.00 71.66 150 GLU B CA 1
ATOM 2337 C C . GLU B 1 151 ? -51.276 4.282 112.632 1.00 72.66 150 GLU B C 1
ATOM 2338 O O . GLU B 1 151 ? -52.505 4.179 112.550 1.00 77.80 150 GLU B O 1
ATOM 2344 N N . HIS B 1 152 ? -50.464 3.856 111.659 1.00 67.43 151 HIS B N 1
ATOM 2345 C CA . HIS B 1 152 ? -50.996 3.411 110.379 1.00 69.86 151 HIS B CA 1
ATOM 2346 C C . HIS B 1 152 ? -50.891 1.912 110.140 1.00 72.81 151 HIS B C 1
ATOM 2347 O O . HIS B 1 152 ? -51.356 1.444 109.095 1.00 78.95 151 HIS B O 1
ATOM 2354 N N . HIS B 1 153 ? -50.310 1.146 111.062 1.00 77.23 152 HIS B N 1
ATOM 2355 C CA . HIS B 1 153 ? -50.043 -0.270 110.817 1.00 76.96 152 HIS B CA 1
ATOM 2356 C C . HIS B 1 153 ? -50.222 -1.096 112.092 1.00 89.42 152 HIS B C 1
ATOM 2357 O O . HIS B 1 153 ? -49.412 -1.967 112.414 1.00 95.68 152 HIS B O 1
ATOM 2364 N N . LEU B 1 154 ? -51.301 -0.826 112.828 1.00 94.22 153 LEU B N 1
ATOM 2365 C CA . LEU B 1 154 ? -51.757 -1.686 113.926 1.00 89.95 153 LEU B CA 1
ATOM 2366 C C . LEU B 1 154 ? -50.696 -1.953 114.998 1.00 86.87 153 LEU B C 1
ATOM 2367 O O . LEU B 1 154 ? -49.717 -1.217 115.130 1.00 82.13 153 LEU B O 1
#

Solvent-accessible surface area: 13186 Å² total; per-residue (Å²): 218,95,112,81,27,71,24,0,0,1,1,10,12,6,13,16,62,118,58,76,0,109,74,44,17,76,64,1,116,64,55,7,154,86,79,71,4,40,28,34,25,9,4,35,105,116,21,124,34,18,99,74,2,26,68,92,1,20,81,39,0,151,70,3,64,0,0,0,0,21,2,12,58,8,45,36,102,12,9,5,1,3,2,0,0,9,2,0,18,0,14,10,67,66,43,48,18,2,12,6,1,107,32,57,106,44,14,38,97,18,35,64,51,104,87,14,140,37,34,30,7,25,78,82,55,29,8,2,7,3,7,4,38,65,55,36,100,28,23,96,35,4,81,35,0,9,59,74,2,44,131,104,59,19,168,138,56,26,0,0,1,0,10,11,3,25,16,77,101,58,76,0,111,66,40,16,78,61,0,111,74,59,2,169,69,120,107,14,70,25,38,36,17,10,38,117,146,14,124,28,16,101,75,3,25,62,94,2,19,86,27,0,116,72,2,65,0,0,0,0,17,2,12,50,12,56,33,83,11,7,4,1,3,2,0,0,11,2,0,8,0,16,20,55,65,45,46,22,4,14,8,2,108,30,58,112,33,9,33,101,19,34,66,56,105,115,25,135,40,36,44,5,21,83,82,55,26,9,2,9,2,7,6,38,66,52,38,105,27,25,100,35,5,80,36,0,12,54,69,1,55,148,108,48,167

B-factor: mean 40.69, std 18.25, range [15.6, 140.44]

Nearest PDB structures (foldseek):
  6qai-assembly1_B  TM=1.000E+00  e=1.742E-30  Leishmania mexicana
  2f64-assembly1_B  TM=9.630E-01  e=5.792E-24  Trypanosoma brucei
  8qc0-assembly1_A  TM=7.863E-01  e=2.705E-08  Chroococcidiopsis thermalis PCC 7203
  7d3b-assembly1_A  TM=4.732E-01  e=3.093E-01  Flavonifractor plautii
  6mmb-assembly1_A  TM=4.114E-01  e=6.748E-01  Rattus norvegicus